Protein AF-A0A257LSK3-F1 (afdb_monomer_lite)

Structure (mmCIF, N/CA/C/O backbone):
data_AF-A0A257LSK3-F1
#
_entry.id   AF-A0A257LSK3-F1
#
loop_
_atom_site.group_PDB
_atom_site.id
_atom_site.type_symbol
_atom_site.label_atom_id
_atom_site.label_alt_id
_atom_site.label_comp_id
_atom_site.label_asym_id
_atom_site.label_entity_id
_atom_site.label_seq_id
_atom_site.pdbx_PDB_ins_code
_atom_site.Cartn_x
_atom_site.Cartn_y
_atom_site.Cartn_z
_atom_site.occupancy
_atom_site.B_iso_or_equiv
_atom_site.auth_seq_id
_atom_site.auth_comp_id
_atom_site.auth_asym_id
_atom_site.auth_atom_id
_atom_site.pdbx_PDB_model_num
ATOM 1 N N . PRO A 1 1 ? -76.818 33.448 118.762 1.00 36.31 1 PRO A N 1
ATOM 2 C CA . PRO A 1 1 ? -77.668 33.077 119.915 1.00 36.31 1 PRO A CA 1
ATOM 3 C C . PRO A 1 1 ? -78.627 31.933 119.551 1.00 36.31 1 PRO A C 1
ATOM 5 O O . PRO A 1 1 ? -79.329 32.023 118.555 1.00 36.31 1 PRO A O 1
ATOM 8 N N . PHE A 1 2 ? -78.624 30.906 120.400 1.00 31.41 2 PHE A N 1
ATOM 9 C CA . PHE A 1 2 ? -79.504 29.732 120.449 1.00 31.41 2 PHE A CA 1
ATOM 10 C C . PHE A 1 2 ? -79.279 28.543 119.495 1.00 31.41 2 PHE A C 1
ATOM 12 O O . PHE A 1 2 ? -79.284 28.633 118.275 1.00 31.41 2 PHE A O 1
ATOM 19 N N . SER A 1 3 ? -79.086 27.416 120.181 1.00 34.88 3 SER A N 1
ATOM 20 C CA . SER A 1 3 ? -78.952 26.019 119.777 1.00 34.88 3 SER A CA 1
ATOM 21 C C . SER A 1 3 ? -80.299 25.288 119.958 1.00 34.88 3 SER A C 1
ATOM 23 O O . SER A 1 3 ? -81.202 25.861 120.569 1.00 34.88 3 SER A O 1
ATOM 25 N N . LEU A 1 4 ? -80.335 24.004 119.550 1.00 34.91 4 LEU A N 1
ATOM 26 C CA . LEU A 1 4 ? -81.329 22.918 119.760 1.00 34.91 4 LEU A CA 1
ATOM 27 C C . LEU A 1 4 ? -82.284 22.709 118.564 1.00 34.91 4 LEU A C 1
ATOM 29 O O . LEU A 1 4 ? -82.818 23.674 118.044 1.00 34.91 4 LEU A O 1
ATOM 33 N N . LYS A 1 5 ? -82.600 21.499 118.069 1.00 35.88 5 LYS A N 1
ATOM 34 C CA . LYS A 1 5 ? -82.455 20.095 118.525 1.00 35.88 5 LYS A CA 1
ATOM 35 C C . LYS A 1 5 ? -82.663 19.179 117.291 1.00 35.88 5 LYS A C 1
ATOM 37 O O . LYS A 1 5 ? -83.544 19.450 116.489 1.00 35.88 5 LYS A O 1
ATOM 42 N N . ALA A 1 6 ? -81.780 18.214 117.034 1.00 35.06 6 ALA A N 1
ATOM 43 C CA . ALA A 1 6 ? -81.996 16.763 117.190 1.00 35.06 6 ALA A CA 1
ATOM 44 C C . ALA A 1 6 ? -83.182 16.128 116.419 1.00 35.06 6 ALA A C 1
ATOM 46 O O . ALA A 1 6 ? -84.329 16.241 116.836 1.00 35.06 6 ALA A O 1
ATOM 47 N N . ALA A 1 7 ? -82.863 15.324 115.397 1.00 31.09 7 ALA A N 1
ATOM 48 C CA . ALA A 1 7 ? -83.644 14.154 114.986 1.00 31.09 7 ALA A CA 1
ATOM 49 C C . ALA A 1 7 ? -82.666 13.073 114.498 1.00 31.09 7 ALA A C 1
ATOM 51 O O . ALA A 1 7 ? -81.874 13.303 113.586 1.00 31.09 7 ALA A O 1
ATOM 52 N N . GLY A 1 8 ? -82.653 11.942 115.203 1.00 30.48 8 GLY A N 1
ATOM 53 C CA . GLY A 1 8 ? -81.737 10.833 114.979 1.00 30.48 8 GLY A CA 1
ATOM 54 C C . GLY A 1 8 ? -82.183 9.871 113.874 1.00 30.48 8 GLY A C 1
ATOM 55 O O . GLY A 1 8 ? -83.367 9.679 113.636 1.00 30.48 8 GLY A O 1
ATOM 56 N N . ILE A 1 9 ? -81.165 9.270 113.255 1.00 38.09 9 ILE A N 1
ATOM 57 C CA . ILE A 1 9 ? -80.997 7.840 112.944 1.00 38.09 9 ILE A CA 1
ATOM 58 C C . ILE A 1 9 ? -82.214 7.099 112.349 1.00 38.09 9 ILE A C 1
ATOM 60 O O . ILE A 1 9 ? -83.092 6.620 113.059 1.00 38.09 9 ILE A O 1
ATOM 64 N N . GLY A 1 10 ? -82.135 6.857 111.040 1.00 29.56 10 GLY A N 1
ATOM 65 C CA . GLY A 1 10 ? -82.782 5.759 110.311 1.00 29.56 10 GLY A CA 1
ATOM 66 C C . GLY A 1 10 ? -82.034 5.593 108.984 1.00 29.56 10 GLY A C 1
ATOM 67 O O . GLY A 1 10 ? -82.162 6.426 108.102 1.00 29.56 10 GLY A O 1
ATOM 68 N N . SER A 1 11 ? -80.965 4.799 108.952 1.00 33.44 11 SER A N 1
ATOM 69 C CA . SER A 1 11 ? -80.971 3.383 108.570 1.00 33.44 11 SER A CA 1
ATOM 70 C C . SER A 1 11 ? -81.334 3.128 107.099 1.00 33.44 11 SER A C 1
ATOM 72 O O . SER A 1 11 ? -82.480 3.264 106.693 1.00 33.44 11 SER A O 1
ATOM 74 N N . LEU A 1 12 ? -80.308 2.631 106.402 1.00 33.66 12 LEU A N 1
ATOM 75 C CA . LEU A 1 12 ? -80.320 1.630 105.334 1.00 33.66 12 LEU A CA 1
ATOM 76 C C . LEU A 1 12 ? -80.709 1.999 103.890 1.00 33.66 12 LEU A C 1
ATOM 78 O O . LEU A 1 12 ? -81.807 2.441 103.582 1.00 33.66 12 LEU A O 1
ATOM 82 N N . CYS A 1 13 ? -79.799 1.556 103.011 1.00 35.31 13 CYS A N 1
ATOM 83 C CA . CYS A 1 13 ? -80.051 0.984 101.687 1.00 35.31 13 CYS A CA 1
ATOM 84 C C . CYS A 1 13 ? -80.568 1.914 100.592 1.00 35.31 13 CYS A C 1
ATOM 86 O O . CYS A 1 13 ? -81.752 1.890 100.291 1.00 35.31 13 CYS A O 1
ATOM 88 N N . LEU A 1 14 ? -79.661 2.600 99.881 1.00 34.47 14 LEU A N 1
ATOM 89 C CA . LEU A 1 14 ? -79.917 3.006 98.488 1.00 34.47 14 LEU A CA 1
ATOM 90 C C . LEU A 1 14 ? -78.652 3.440 97.721 1.00 34.47 14 LEU A C 1
ATOM 92 O O . LEU A 1 14 ? -78.656 4.456 97.044 1.00 34.47 14 LEU A O 1
ATOM 96 N N . THR A 1 15 ? -77.549 2.686 97.790 1.00 40.34 15 THR A N 1
ATOM 97 C CA . THR A 1 15 ? -76.356 2.977 96.956 1.00 40.34 15 THR A CA 1
ATOM 98 C C . THR A 1 15 ? -75.556 1.736 96.533 1.00 40.34 15 THR A C 1
ATOM 100 O O . THR A 1 15 ? -74.337 1.798 96.424 1.00 40.34 15 THR A O 1
ATOM 103 N N . SER A 1 16 ? -76.207 0.602 96.242 1.00 38.91 16 SER A N 1
ATOM 104 C CA . SER A 1 16 ? -75.531 -0.526 95.563 1.00 38.91 16 SER A CA 1
ATOM 105 C C . SER A 1 16 ? -75.965 -0.738 94.107 1.00 38.91 16 SER A C 1
ATOM 107 O O . SER A 1 16 ? -75.225 -1.353 93.354 1.00 38.91 16 SER A O 1
ATOM 109 N N . ALA A 1 17 ? -77.093 -0.170 93.662 1.00 40.03 17 ALA A N 1
ATOM 110 C CA . ALA A 1 17 ? -77.645 -0.456 92.329 1.00 40.03 17 ALA A CA 1
ATOM 111 C C . ALA A 1 17 ? -77.167 0.478 91.187 1.00 40.03 17 ALA A C 1
ATOM 113 O O . ALA A 1 17 ? -77.366 0.154 90.022 1.00 40.03 17 ALA A O 1
ATOM 114 N N . LEU A 1 18 ? -76.523 1.622 91.479 1.00 44.50 18 LEU A N 1
ATOM 115 C CA . LEU A 1 18 ? -75.948 2.521 90.449 1.00 44.50 18 LEU A CA 1
ATOM 116 C C . LEU A 1 18 ? -74.445 2.289 90.179 1.00 44.50 18 LEU A C 1
ATOM 118 O O . LEU A 1 18 ? -73.907 2.788 89.190 1.00 44.50 18 LEU A O 1
ATOM 122 N N . ALA A 1 19 ? -73.763 1.519 91.030 1.00 48.56 19 ALA A N 1
ATOM 123 C CA . ALA A 1 19 ? -72.344 1.199 90.867 1.00 48.56 19 ALA A CA 1
ATOM 124 C C . ALA A 1 19 ? -72.112 0.017 89.904 1.00 48.56 19 ALA A C 1
ATOM 126 O O . ALA A 1 19 ? -71.111 -0.011 89.199 1.00 48.56 19 ALA A O 1
ATOM 127 N N . GLU A 1 20 ? -73.046 -0.932 89.806 1.00 46.88 20 GLU A N 1
ATOM 128 C CA . GLU A 1 20 ? -72.881 -2.106 88.935 1.00 46.88 20 GLU A CA 1
ATOM 129 C C . GLU A 1 20 ? -72.982 -1.745 87.441 1.00 46.88 20 GLU A C 1
ATOM 131 O O . GLU A 1 20 ? -72.135 -2.156 86.651 1.00 46.88 20 GLU A O 1
ATOM 136 N N . GLY A 1 21 ? -73.910 -0.858 87.054 1.00 54.84 21 GLY A N 1
ATOM 137 C CA . GLY A 1 21 ? -74.053 -0.416 85.657 1.00 54.84 21 GLY A CA 1
ATOM 138 C C . GLY A 1 21 ? -72.901 0.455 85.130 1.00 54.84 21 GLY A C 1
ATOM 139 O O . GLY A 1 21 ? -72.617 0.447 83.934 1.00 54.84 21 GLY A O 1
ATOM 140 N N . THR A 1 22 ? -72.203 1.187 86.006 1.00 59.16 22 THR A N 1
ATOM 141 C CA . THR A 1 22 ? -71.060 2.047 85.637 1.00 59.16 22 THR A CA 1
ATOM 142 C C . THR A 1 22 ? -69.752 1.263 85.541 1.00 59.16 22 THR A C 1
ATOM 144 O O . THR A 1 22 ? -68.933 1.527 84.659 1.00 59.16 22 THR A O 1
ATOM 147 N N . VAL A 1 23 ? -69.577 0.245 86.386 1.00 66.19 23 VAL A N 1
ATOM 148 C CA . VAL A 1 23 ? -68.425 -0.667 86.342 1.00 66.19 23 VAL A CA 1
ATOM 149 C C . VAL A 1 23 ? -68.499 -1.600 85.128 1.00 66.19 23 VAL A C 1
ATOM 151 O O . VAL A 1 23 ? -67.472 -1.859 84.497 1.00 66.19 23 VAL A O 1
ATOM 154 N N . ASP A 1 24 ? -69.693 -2.051 84.736 1.00 71.50 24 ASP A N 1
ATOM 155 C CA . ASP A 1 24 ? -69.871 -2.878 83.536 1.00 71.50 24 ASP A CA 1
ATOM 156 C C . ASP A 1 24 ? -69.759 -2.081 82.226 1.00 71.50 24 ASP A C 1
ATOM 158 O O . ASP A 1 24 ? -69.188 -2.583 81.254 1.00 71.50 24 ASP A O 1
ATOM 162 N N . ALA A 1 25 ? -70.201 -0.818 82.200 1.00 74.31 25 ALA A N 1
ATOM 163 C CA . ALA A 1 25 ? -69.960 0.088 81.074 1.00 74.31 25 ALA A CA 1
ATOM 164 C C . ALA A 1 25 ? -68.458 0.372 80.880 1.00 74.31 25 ALA A C 1
ATOM 166 O O . ALA A 1 25 ? -67.938 0.190 79.781 1.00 74.31 25 ALA A O 1
ATOM 167 N N . ALA A 1 26 ? -67.730 0.691 81.958 1.00 74.25 26 ALA A N 1
ATOM 168 C CA . ALA A 1 26 ? -66.281 0.898 81.913 1.00 74.25 26 ALA A CA 1
ATOM 169 C C . ALA A 1 26 ? -65.509 -0.370 81.497 1.00 74.25 26 ALA A C 1
ATOM 171 O O . ALA A 1 26 ? -64.521 -0.290 80.766 1.00 74.25 26 ALA A O 1
ATOM 172 N N . ARG A 1 27 ? -65.967 -1.562 81.907 1.00 75.88 27 ARG A N 1
ATOM 173 C CA . ARG A 1 27 ? -65.417 -2.847 81.436 1.00 75.88 27 ARG A CA 1
ATOM 174 C C . ARG A 1 27 ? -65.681 -3.094 79.953 1.00 75.88 27 ARG A C 1
ATOM 176 O O . ARG A 1 27 ? -64.817 -3.656 79.279 1.00 75.88 27 ARG A O 1
ATOM 183 N N . ASN A 1 28 ? -66.847 -2.705 79.445 1.00 82.69 28 ASN A N 1
ATOM 184 C CA . ASN A 1 28 ? -67.171 -2.819 78.025 1.00 82.69 28 ASN A CA 1
ATOM 185 C C . ASN A 1 28 ? -66.371 -1.835 77.167 1.00 82.69 28 ASN A C 1
ATOM 187 O O . ASN A 1 28 ? -65.887 -2.234 76.111 1.00 82.69 28 ASN A O 1
ATOM 191 N N . ASP A 1 29 ? -66.163 -0.603 77.626 1.00 81.12 29 ASP A N 1
ATOM 192 C CA . ASP A 1 29 ? -65.321 0.377 76.930 1.00 81.12 29 ASP A CA 1
ATOM 193 C C . ASP A 1 29 ? -63.845 -0.030 76.956 1.00 81.12 29 ASP A C 1
ATOM 195 O O . ASP A 1 29 ? -63.170 0.041 75.931 1.00 81.12 29 ASP A O 1
ATOM 199 N N . LEU A 1 30 ? -63.361 -0.579 78.077 1.00 82.19 30 LEU A N 1
ATOM 200 C CA . LEU A 1 30 ? -62.033 -1.191 78.151 1.00 82.19 30 LEU A CA 1
ATOM 201 C C . LEU A 1 30 ? -61.906 -2.357 77.158 1.00 82.19 30 LEU A C 1
ATOM 203 O O . LEU A 1 30 ? -60.917 -2.441 76.436 1.00 82.19 30 LEU A O 1
ATOM 207 N N . LYS A 1 31 ? -62.909 -3.243 77.077 1.00 84.62 31 LYS A N 1
ATOM 208 C CA . LYS A 1 31 ? -62.930 -4.339 76.094 1.00 84.62 31 LYS A CA 1
ATOM 209 C C . LYS A 1 31 ? -62.923 -3.829 74.654 1.00 84.62 31 LYS A C 1
ATOM 211 O O . LYS A 1 31 ? -62.202 -4.394 73.836 1.00 84.62 31 LYS A O 1
ATOM 216 N N . LYS A 1 32 ? -63.691 -2.781 74.343 1.00 86.38 32 LYS A N 1
ATOM 217 C CA . LYS A 1 32 ? -63.707 -2.155 73.013 1.00 86.38 32 LYS A CA 1
ATOM 218 C C . LYS A 1 32 ? -62.354 -1.542 72.672 1.00 86.38 32 LYS A C 1
ATOM 220 O O . LYS A 1 32 ? -61.796 -1.903 71.643 1.00 86.38 32 LYS A O 1
ATOM 225 N N . ALA A 1 33 ? -61.776 -0.740 73.564 1.00 85.81 33 ALA A N 1
ATOM 226 C CA . ALA A 1 33 ? -60.460 -0.134 73.370 1.00 85.81 33 ALA A CA 1
ATOM 227 C C . ALA A 1 33 ? -59.347 -1.185 73.213 1.00 85.81 33 ALA A C 1
ATOM 229 O O . ALA A 1 33 ? -58.462 -1.030 72.376 1.00 85.81 33 ALA A O 1
ATOM 230 N N . VAL A 1 34 ? -59.405 -2.290 73.969 1.00 85.19 34 VAL A N 1
ATOM 231 C CA . VAL A 1 34 ? -58.487 -3.428 73.793 1.00 85.19 34 VAL A CA 1
ATOM 232 C C . VAL A 1 34 ? -58.693 -4.088 72.426 1.00 85.19 34 VAL A C 1
ATOM 234 O O . VAL A 1 34 ? -57.716 -4.375 71.741 1.00 85.19 34 VAL A O 1
ATOM 237 N N . SER A 1 35 ? -59.942 -4.273 71.987 1.00 88.19 35 SER A N 1
ATOM 238 C CA . SER A 1 35 ? -60.233 -4.857 70.672 1.00 88.19 35 SER A CA 1
ATOM 239 C C . SER A 1 35 ? -59.799 -3.967 69.500 1.00 88.19 35 SER A C 1
ATOM 241 O O . SER A 1 35 ? -59.260 -4.481 68.523 1.00 88.19 35 SER A O 1
ATOM 243 N N . GLU A 1 36 ? -59.965 -2.647 69.617 1.00 86.69 36 GLU A N 1
ATOM 244 C CA . GLU A 1 36 ? -59.530 -1.647 68.633 1.00 86.69 36 GLU A CA 1
ATOM 245 C C . GLU A 1 36 ? -57.998 -1.524 68.598 1.00 86.69 36 GLU A C 1
ATOM 247 O O . GLU A 1 36 ? -57.388 -1.404 67.533 1.00 86.69 36 GLU A O 1
ATOM 252 N N . LEU A 1 37 ? -57.337 -1.616 69.755 1.00 89.44 37 LEU A N 1
ATOM 253 C CA . LEU A 1 37 ? -55.878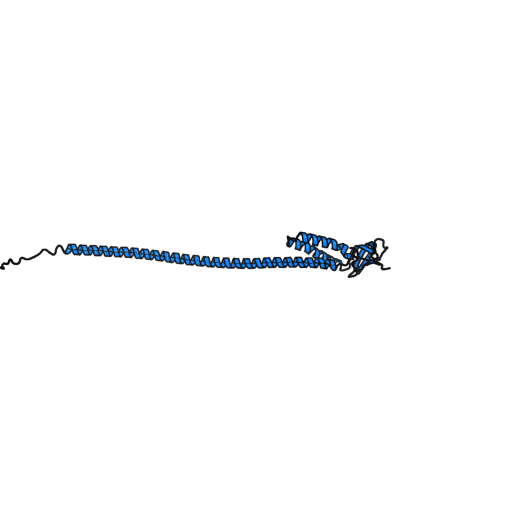 -1.675 69.834 1.00 89.44 37 LEU A CA 1
ATOM 254 C C . LEU A 1 37 ? -55.334 -2.952 69.174 1.00 89.44 37 LEU A C 1
ATOM 256 O O . LEU A 1 37 ? -54.306 -2.917 68.499 1.00 89.44 37 LEU A O 1
ATOM 260 N N . ASP A 1 38 ? -56.006 -4.086 69.356 1.00 87.44 38 ASP A N 1
ATOM 261 C CA . ASP A 1 38 ? -55.590 -5.348 68.746 1.00 87.44 38 ASP A CA 1
ATOM 262 C C . ASP A 1 38 ? -55.869 -5.393 67.236 1.00 87.44 38 ASP A C 1
ATOM 264 O O . ASP A 1 38 ? -55.072 -5.978 66.497 1.00 87.44 38 ASP A O 1
ATOM 268 N N . SER A 1 39 ? -56.943 -4.761 66.745 1.00 91.25 39 SER A N 1
ATOM 269 C CA . SER A 1 39 ? -57.200 -4.636 65.303 1.00 91.25 39 SER A CA 1
ATOM 270 C C . SER A 1 39 ? -56.184 -3.718 64.627 1.00 91.25 39 SER A C 1
ATOM 272 O O . SER A 1 39 ? -55.562 -4.120 63.647 1.00 91.25 39 SER A O 1
ATOM 274 N N . THR A 1 40 ? -55.923 -2.541 65.197 1.00 90.06 40 THR A N 1
ATOM 275 C CA . THR A 1 40 ? -54.920 -1.602 64.670 1.00 90.06 40 THR A CA 1
ATOM 276 C C . THR A 1 40 ? -53.517 -2.202 64.697 1.00 90.06 40 THR A C 1
ATOM 278 O O . THR A 1 40 ? -52.784 -2.093 63.717 1.00 90.06 40 THR A O 1
ATOM 281 N N . LYS A 1 41 ? -53.137 -2.924 65.761 1.00 89.44 41 LYS A N 1
ATOM 282 C CA . LYS A 1 41 ? -51.870 -3.677 65.786 1.00 89.44 41 LYS A CA 1
ATOM 283 C C . LYS A 1 41 ? -51.772 -4.681 64.640 1.00 89.44 41 LYS A C 1
ATOM 285 O O . LYS A 1 41 ? -50.706 -4.783 64.039 1.00 89.44 41 LYS A O 1
ATOM 290 N N . LYS A 1 42 ? -52.844 -5.419 64.335 1.00 91.94 42 LYS A N 1
ATOM 291 C CA . LYS A 1 42 ? -52.861 -6.367 63.208 1.00 91.94 42 LYS A CA 1
ATOM 292 C C . LYS A 1 42 ? -52.686 -5.648 61.873 1.00 91.94 42 LYS A C 1
ATOM 294 O O . LYS A 1 42 ? -51.805 -6.032 61.113 1.00 91.94 42 LYS A O 1
ATOM 299 N N . GLU A 1 43 ? -53.427 -4.568 61.642 1.00 92.56 43 GLU A N 1
ATOM 300 C CA . GLU A 1 43 ? -53.300 -3.749 60.430 1.00 92.56 43 GLU A CA 1
ATOM 301 C C . GLU A 1 43 ? -51.876 -3.206 60.256 1.00 92.56 43 GLU A C 1
ATOM 303 O O . GLU A 1 43 ? -51.291 -3.343 59.184 1.00 92.56 43 GLU A O 1
ATOM 308 N N . TYR A 1 44 ? -51.262 -2.674 61.319 1.00 92.00 44 TYR A N 1
ATOM 309 C CA . TYR A 1 44 ? -49.871 -2.212 61.292 1.00 92.00 44 TYR A CA 1
ATOM 310 C C . TYR A 1 44 ? -48.876 -3.335 60.989 1.00 92.00 44 TYR A C 1
ATOM 312 O O . TYR A 1 44 ? -47.906 -3.116 60.260 1.00 92.00 44 TYR A O 1
ATOM 320 N N . LEU A 1 45 ? -49.082 -4.528 61.552 1.00 92.12 45 LEU A N 1
ATOM 321 C CA . LEU A 1 45 ? -48.227 -5.685 61.289 1.00 92.12 45 LEU A CA 1
ATOM 322 C C . LEU A 1 45 ? -48.340 -6.144 59.830 1.00 92.12 45 LEU A C 1
ATOM 324 O O . LEU A 1 45 ? -47.314 -6.438 59.212 1.00 92.12 45 LEU A O 1
ATOM 328 N N . ASP A 1 46 ? -49.547 -6.143 59.266 1.00 93.62 46 ASP A N 1
ATOM 329 C CA . ASP A 1 46 ? -49.788 -6.477 57.862 1.00 93.62 46 ASP A CA 1
ATOM 330 C C . ASP A 1 46 ? -49.184 -5.426 56.919 1.00 93.62 46 ASP A C 1
ATOM 332 O O . ASP A 1 46 ? -48.479 -5.783 55.970 1.00 93.62 46 ASP A O 1
ATOM 336 N N . LEU A 1 47 ? -49.353 -4.134 57.223 1.00 93.44 47 LEU A N 1
ATOM 337 C CA . LEU A 1 47 ? -48.757 -3.034 56.457 1.00 93.44 47 LEU A CA 1
ATOM 338 C C . LEU A 1 47 ? -47.228 -3.092 56.497 1.00 93.44 47 LEU A C 1
ATOM 340 O O . LEU A 1 47 ? -46.568 -2.987 55.466 1.00 93.44 47 LEU A O 1
ATOM 344 N N . ARG A 1 48 ? -46.652 -3.330 57.680 1.00 93.50 48 ARG A N 1
ATOM 345 C CA . ARG A 1 48 ? -45.205 -3.493 57.862 1.00 93.50 48 ARG A CA 1
ATOM 346 C C . ARG A 1 48 ? -44.681 -4.682 57.062 1.00 93.50 48 ARG A C 1
ATOM 348 O O . ARG A 1 48 ? -43.632 -4.580 56.432 1.00 93.50 48 ARG A O 1
ATOM 355 N N . LYS A 1 49 ? -45.410 -5.801 57.054 1.00 94.75 49 LYS A N 1
ATOM 356 C CA . LYS A 1 49 ? -45.059 -6.980 56.256 1.00 94.75 49 LYS A CA 1
ATOM 357 C C . LYS A 1 49 ? -45.121 -6.689 54.756 1.00 94.75 49 LYS A C 1
ATOM 359 O O . LYS A 1 49 ? -44.245 -7.158 54.034 1.00 94.75 49 LYS A O 1
ATOM 364 N N . SER A 1 50 ? -46.115 -5.929 54.294 1.00 95.44 50 SER A N 1
ATOM 365 C CA . SER A 1 50 ? -46.198 -5.480 52.898 1.00 95.44 50 SER A CA 1
ATOM 366 C C . SER A 1 50 ? -45.023 -4.578 52.532 1.00 95.44 50 SER A C 1
ATOM 368 O O . SER A 1 50 ? -44.327 -4.859 51.564 1.00 95.44 50 SER A O 1
ATOM 370 N N . LEU A 1 51 ? -44.731 -3.569 53.355 1.00 94.94 51 LEU A N 1
ATOM 371 C CA . LEU A 1 51 ? -43.623 -2.640 53.128 1.00 94.94 51 LEU A CA 1
ATOM 372 C C . LEU A 1 51 ? -42.272 -3.357 53.041 1.00 94.94 51 LEU A C 1
ATOM 374 O O . LEU A 1 51 ? -41.489 -3.052 52.152 1.00 94.94 51 LEU A O 1
ATOM 378 N N . TYR A 1 52 ? -42.000 -4.347 53.898 1.00 95.12 52 TYR A N 1
ATOM 379 C CA . TYR A 1 52 ? -40.766 -5.133 53.778 1.00 95.12 52 TYR A CA 1
ATOM 380 C C . TYR A 1 52 ? -40.686 -5.931 52.473 1.00 95.12 52 TYR A C 1
ATOM 382 O O . TYR A 1 52 ? -39.600 -6.072 51.920 1.00 95.12 52 TYR A O 1
ATOM 390 N N . LYS A 1 53 ? -41.811 -6.447 51.962 1.00 95.38 53 LYS A N 1
ATOM 391 C CA . LYS A 1 53 ? -41.826 -7.111 50.650 1.00 95.38 53 LYS A CA 1
ATOM 392 C C . LYS A 1 53 ? -41.520 -6.126 49.526 1.00 95.38 53 LYS A C 1
ATOM 394 O O . LYS A 1 53 ? -40.762 -6.474 48.628 1.00 95.38 53 LYS A O 1
ATOM 399 N N . ASP A 1 54 ? -42.090 -4.925 49.586 1.00 95.62 54 ASP A N 1
ATOM 400 C CA . ASP A 1 54 ? -41.836 -3.880 48.594 1.00 95.62 54 ASP A CA 1
ATOM 401 C C . ASP A 1 54 ? -40.388 -3.390 48.634 1.00 95.62 54 ASP A C 1
ATOM 403 O O . ASP A 1 54 ? -39.773 -3.273 47.580 1.00 95.62 54 ASP A O 1
ATOM 407 N N . ILE A 1 55 ? -39.824 -3.184 49.829 1.00 95.56 55 ILE A N 1
ATOM 408 C CA . ILE A 1 55 ? -38.409 -2.826 50.007 1.00 95.56 55 ILE A CA 1
ATOM 409 C C . ILE A 1 55 ? -37.514 -3.906 49.400 1.00 95.56 55 ILE A C 1
ATOM 411 O O . ILE A 1 55 ? -36.691 -3.589 48.553 1.00 95.56 55 ILE A O 1
ATOM 415 N N . ASN A 1 56 ? -37.726 -5.178 49.751 1.00 94.94 56 ASN A N 1
ATOM 416 C CA . ASN A 1 56 ? -36.907 -6.268 49.217 1.00 94.94 56 ASN A CA 1
ATOM 417 C C . ASN A 1 56 ? -37.007 -6.366 47.687 1.00 94.94 56 ASN A C 1
ATOM 419 O O . ASN A 1 56 ? -36.002 -6.579 47.021 1.00 94.94 56 ASN A O 1
ATOM 423 N N . ARG A 1 57 ? -38.206 -6.173 47.121 1.00 96.88 57 ARG A N 1
ATOM 424 C CA . ARG A 1 57 ? -38.400 -6.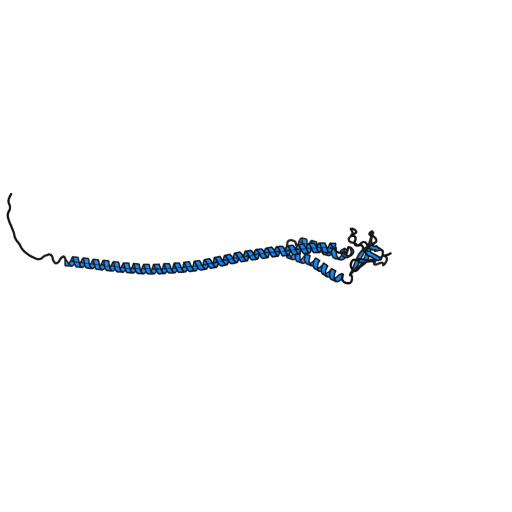156 45.666 1.00 96.88 57 ARG A CA 1
ATOM 425 C C . ARG A 1 57 ? -37.630 -5.013 45.005 1.00 96.88 57 ARG A C 1
ATOM 427 O O . ARG A 1 57 ? -36.982 -5.237 43.990 1.00 96.88 57 ARG A O 1
ATOM 434 N N . LEU A 1 58 ? -37.716 -3.805 45.562 1.00 96.56 58 LEU A N 1
ATOM 435 C CA . LEU A 1 58 ? -37.001 -2.639 45.041 1.00 96.56 58 LEU A CA 1
ATOM 436 C C . LEU A 1 58 ? -35.484 -2.799 45.180 1.00 96.56 58 LEU A C 1
ATOM 438 O O . LEU A 1 58 ? -34.755 -2.415 44.270 1.00 96.56 58 LEU A O 1
ATOM 442 N N . ASP A 1 59 ? -35.010 -3.395 46.274 1.00 96.06 59 ASP A N 1
ATOM 443 C CA . ASP A 1 59 ? -33.594 -3.713 46.467 1.00 96.06 59 ASP A CA 1
ATOM 444 C C . ASP A 1 59 ? -33.113 -4.735 45.425 1.00 96.06 59 ASP A C 1
ATOM 446 O O . ASP A 1 59 ? -32.057 -4.547 44.817 1.00 96.06 59 ASP A O 1
ATOM 450 N N . ASP A 1 60 ? -33.902 -5.778 45.150 1.00 96.94 60 ASP A N 1
ATOM 451 C CA . ASP A 1 60 ? -33.599 -6.769 44.114 1.00 96.94 60 ASP A CA 1
ATOM 452 C C . ASP A 1 60 ? -33.571 -6.142 42.706 1.00 96.94 60 ASP A C 1
ATOM 454 O O . ASP A 1 60 ? -32.647 -6.413 41.931 1.00 96.94 60 ASP A O 1
ATOM 458 N N . GLU A 1 61 ? -34.526 -5.261 42.384 1.00 97.19 61 GLU A N 1
ATOM 459 C CA . GLU A 1 61 ? -34.558 -4.501 41.123 1.00 97.19 61 GLU A CA 1
ATOM 460 C C . GLU A 1 61 ? -33.368 -3.536 41.002 1.00 97.19 61 GLU A C 1
ATOM 462 O O . GLU A 1 61 ? -32.727 -3.448 39.952 1.00 97.19 61 GLU A O 1
ATOM 467 N N . ALA A 1 62 ? -33.010 -2.832 42.077 1.00 96.88 62 ALA A N 1
ATOM 468 C CA . ALA A 1 62 ? -31.845 -1.954 42.091 1.00 96.88 62 ALA A CA 1
ATOM 469 C C . ALA A 1 62 ? -30.550 -2.751 41.871 1.00 96.88 62 ALA A C 1
ATOM 471 O O . ALA A 1 62 ? -29.663 -2.323 41.121 1.00 96.88 62 ALA A O 1
ATOM 472 N N . LEU A 1 63 ? -30.443 -3.938 42.474 1.00 97.25 63 LEU A N 1
ATOM 473 C CA . LEU A 1 63 ? -29.316 -4.845 42.274 1.00 97.25 63 LEU A CA 1
ATOM 474 C C . LEU A 1 63 ? -29.253 -5.387 40.842 1.00 97.25 63 LEU A C 1
ATOM 476 O O . LEU A 1 63 ? -28.147 -5.495 40.302 1.00 97.25 63 LEU A O 1
ATOM 480 N N . SER A 1 64 ? -30.384 -5.727 40.213 1.00 96.81 64 SER A N 1
ATOM 481 C CA . SER A 1 64 ? -30.402 -6.189 38.819 1.00 96.81 64 SER A CA 1
ATOM 482 C C . SER A 1 64 ? -30.019 -5.068 37.856 1.00 96.81 64 SER A C 1
ATOM 484 O O . SER A 1 64 ? -29.086 -5.246 37.072 1.00 96.81 64 SER A O 1
ATOM 486 N N . LEU A 1 65 ? -30.628 -3.887 37.992 1.00 97.12 65 LEU A N 1
ATOM 487 C CA . LEU A 1 65 ? -30.323 -2.711 37.170 1.00 97.12 65 LEU A CA 1
ATOM 488 C C . LEU A 1 65 ? -28.854 -2.295 37.297 1.00 97.12 65 LEU A C 1
ATOM 490 O O . LEU A 1 65 ? -28.204 -1.990 36.301 1.00 97.12 65 LEU A O 1
ATOM 494 N N . THR A 1 66 ? -28.283 -2.352 38.503 1.00 96.88 66 THR A N 1
ATOM 495 C CA . THR A 1 66 ? -26.858 -2.044 38.711 1.00 96.88 66 THR A CA 1
ATOM 496 C C . THR A 1 66 ? -25.945 -3.051 38.003 1.00 96.88 66 THR A C 1
ATOM 498 O O . THR A 1 66 ? -24.894 -2.677 37.479 1.00 96.88 66 THR A O 1
ATOM 501 N N . LYS A 1 67 ? -26.311 -4.339 37.977 1.00 97.94 67 LYS A N 1
ATOM 502 C CA . LYS A 1 67 ? -25.547 -5.368 37.250 1.00 97.94 67 LYS A CA 1
ATOM 503 C C . LYS A 1 67 ? -25.630 -5.161 35.741 1.00 97.94 67 LYS A C 1
ATOM 505 O O . LYS A 1 67 ? -24.603 -5.264 35.075 1.00 97.94 67 LYS A O 1
ATOM 510 N N . GLU A 1 68 ? -26.816 -4.855 35.226 1.00 96.94 68 GLU A N 1
ATOM 511 C CA . GLU A 1 68 ? -27.033 -4.560 33.807 1.00 96.94 68 GLU A CA 1
ATOM 512 C C . GLU A 1 68 ? -26.257 -3.319 33.370 1.00 96.94 68 GLU A C 1
ATOM 514 O O . GLU A 1 68 ? -25.525 -3.375 32.384 1.00 96.94 68 GLU A O 1
ATOM 519 N N . LEU A 1 69 ? -26.315 -2.239 34.153 1.00 97.56 69 LEU A N 1
ATOM 520 C CA . LEU A 1 69 ? -25.559 -1.016 33.895 1.00 97.56 69 LEU A CA 1
ATOM 521 C C . LEU A 1 69 ? -24.054 -1.297 33.826 1.00 97.56 69 LEU A C 1
ATOM 523 O O . LEU A 1 69 ? -23.407 -0.917 32.857 1.00 97.56 69 LEU A O 1
ATOM 527 N N . ARG A 1 70 ? -23.498 -2.046 34.787 1.00 97.06 70 ARG A N 1
ATOM 528 C CA . ARG A 1 70 ? -22.072 -2.424 34.764 1.00 97.06 70 ARG A CA 1
ATOM 529 C C . ARG A 1 70 ? -21.703 -3.288 33.558 1.00 97.06 70 ARG A C 1
ATOM 531 O O . ARG A 1 70 ? -20.584 -3.194 33.054 1.00 97.06 70 ARG A O 1
ATOM 538 N N . ALA A 1 71 ? -22.606 -4.162 33.116 1.00 97.25 71 ALA A N 1
ATOM 539 C CA . ALA A 1 71 ? -22.388 -4.970 31.921 1.00 97.25 71 ALA A CA 1
ATOM 540 C C . ALA A 1 71 ? -22.359 -4.094 30.659 1.00 97.25 71 ALA A C 1
ATOM 542 O O . ALA A 1 71 ? -21.455 -4.254 29.837 1.00 97.25 71 ALA A O 1
ATOM 543 N N . LEU A 1 72 ? -23.281 -3.134 30.554 1.00 97.19 72 LEU A N 1
ATOM 544 C CA . LEU A 1 72 ? -23.348 -2.169 29.456 1.00 97.19 72 LEU A CA 1
ATOM 545 C C . LEU A 1 72 ? -22.127 -1.245 29.424 1.00 97.19 72 LEU A C 1
ATOM 547 O O . LEU A 1 72 ? -21.514 -1.103 28.372 1.00 97.19 72 LEU A O 1
ATOM 551 N N . GLU A 1 73 ? -21.707 -0.689 30.563 1.00 97.31 73 GLU A N 1
ATOM 552 C CA . GLU A 1 73 ? -20.497 0.144 30.658 1.00 97.31 73 GLU A CA 1
ATOM 553 C C . GLU A 1 73 ? -19.245 -0.621 30.206 1.00 97.31 73 GLU A C 1
ATOM 555 O O . GLU A 1 73 ? -18.386 -0.093 29.493 1.00 97.31 73 GLU A O 1
ATOM 560 N N . LYS A 1 74 ? -19.137 -1.899 30.591 1.00 97.50 74 LYS A N 1
ATOM 561 C CA . LYS A 1 74 ? -18.037 -2.761 30.151 1.00 97.50 74 LYS A CA 1
ATOM 562 C C . LYS A 1 74 ? -18.082 -2.995 28.643 1.00 97.50 74 LYS A C 1
ATOM 564 O O . LYS A 1 74 ? -17.036 -2.963 27.994 1.00 97.50 74 LYS A O 1
ATOM 569 N N . GLU A 1 75 ? -19.263 -3.246 28.088 1.00 97.62 75 GLU A N 1
ATOM 570 C CA . GLU A 1 75 ? -19.437 -3.427 26.650 1.00 97.62 75 GLU A CA 1
ATOM 571 C C . GLU A 1 75 ? -19.096 -2.150 25.874 1.00 97.62 75 GLU A C 1
ATOM 573 O O . GLU A 1 75 ? -18.365 -2.209 24.885 1.00 97.62 75 GLU A O 1
ATOM 578 N N . GLU A 1 76 ? -19.555 -0.991 26.341 1.00 97.31 76 GLU A N 1
ATOM 579 C CA . GLU A 1 76 ? -19.236 0.309 25.756 1.00 97.31 76 GLU A CA 1
ATOM 580 C C . GLU A 1 76 ? -17.725 0.563 25.767 1.00 97.31 76 GLU A C 1
ATOM 582 O O . GLU A 1 76 ? -17.141 0.881 24.730 1.00 97.31 76 GLU A O 1
ATOM 587 N N . SER A 1 77 ? -17.068 0.337 26.907 1.00 96.50 77 SER A N 1
ATOM 588 C CA . SER A 1 77 ? -15.613 0.459 27.040 1.00 96.50 77 SER A CA 1
ATOM 589 C C . SER A 1 77 ? -14.862 -0.473 26.078 1.00 96.50 77 SER A C 1
ATOM 591 O O . SER A 1 77 ? -13.885 -0.068 25.430 1.00 96.50 77 SER A O 1
ATOM 593 N N . GLN A 1 78 ? -15.349 -1.706 25.902 1.00 97.06 78 GLN A N 1
ATOM 594 C CA . GLN A 1 78 ? -14.782 -2.650 24.942 1.00 97.06 78 GLN A CA 1
ATOM 595 C C . GLN A 1 78 ? -14.970 -2.167 23.500 1.00 97.06 78 GLN A C 1
ATOM 597 O O . GLN A 1 78 ? -14.019 -2.194 22.718 1.00 97.06 78 GLN A O 1
ATOM 602 N N . ARG A 1 79 ? -16.166 -1.685 23.141 1.00 96.56 79 ARG A N 1
ATOM 603 C CA . ARG A 1 79 ? -16.450 -1.129 21.810 1.00 96.56 79 ARG A CA 1
ATOM 604 C C . ARG A 1 79 ? -15.568 0.085 21.525 1.00 96.56 79 ARG A C 1
ATOM 606 O O . ARG A 1 79 ? -14.948 0.138 20.468 1.00 96.56 79 ARG A O 1
ATOM 613 N N . ALA A 1 80 ? -15.435 1.007 22.477 1.00 96.94 80 ALA A N 1
ATOM 614 C CA . ALA A 1 80 ? -14.571 2.179 22.354 1.00 96.94 80 ALA A CA 1
ATOM 615 C C . ALA A 1 80 ? -13.096 1.793 22.154 1.00 96.94 80 ALA A C 1
ATOM 617 O O . ALA A 1 80 ? -12.383 2.418 21.369 1.00 96.94 80 ALA A O 1
ATOM 618 N N . THR A 1 81 ? -12.635 0.743 22.836 1.00 97.75 81 THR A N 1
ATOM 619 C CA . THR A 1 81 ? -11.280 0.205 22.657 1.00 97.75 81 THR A CA 1
ATOM 620 C C . THR A 1 81 ? -11.104 -0.422 21.275 1.00 97.75 81 THR A C 1
ATOM 622 O O . THR A 1 81 ? -10.124 -0.123 20.596 1.00 97.75 81 THR A O 1
ATOM 625 N N . ASN A 1 82 ? -12.066 -1.231 20.827 1.00 96.94 82 ASN A N 1
ATOM 626 C CA . ASN A 1 82 ? -12.032 -1.870 19.512 1.00 96.94 82 ASN A CA 1
ATOM 627 C C . ASN A 1 82 ? -12.038 -0.838 18.376 1.00 96.94 82 ASN A C 1
ATOM 629 O O . ASN A 1 82 ? -11.263 -0.980 17.436 1.00 96.94 82 ASN A O 1
ATOM 633 N N . LEU A 1 83 ? -12.847 0.222 18.484 1.00 97.81 83 LEU A N 1
ATOM 634 C CA . LEU A 1 83 ? -12.861 1.318 17.509 1.00 97.81 83 LEU A CA 1
ATOM 635 C C . LEU A 1 83 ? -11.492 1.997 17.411 1.00 97.81 83 LEU A C 1
ATOM 637 O O . LEU A 1 83 ? -10.955 2.128 16.319 1.00 97.81 83 LEU A O 1
ATOM 641 N N . LYS A 1 84 ? -10.864 2.320 18.550 1.00 97.44 84 LYS A N 1
ATOM 642 C CA . LYS A 1 84 ? -9.511 2.903 18.567 1.00 97.44 84 LYS A CA 1
ATOM 643 C C . LYS A 1 84 ? -8.459 1.990 17.938 1.00 97.44 84 LYS A C 1
ATOM 645 O O . LYS A 1 84 ? -7.489 2.485 17.373 1.00 97.44 84 LYS A O 1
ATOM 650 N N . ILE A 1 85 ? -8.591 0.673 18.095 1.00 97.62 85 ILE A N 1
ATOM 651 C CA . ILE A 1 85 ? -7.693 -0.293 17.449 1.00 97.62 85 ILE A CA 1
ATOM 652 C C . ILE A 1 85 ? -7.918 -0.271 15.936 1.00 97.62 85 ILE A C 1
ATOM 654 O O . ILE A 1 85 ? -6.950 -0.129 15.194 1.00 97.62 85 ILE A O 1
ATOM 658 N N . LEU A 1 86 ? -9.175 -0.329 15.495 1.00 97.25 86 LEU A N 1
ATOM 659 C CA . LEU A 1 86 ? -9.529 -0.324 14.078 1.00 97.25 86 LEU A CA 1
ATOM 660 C C . LEU A 1 86 ? -9.084 0.966 13.373 1.00 97.25 86 LEU A C 1
ATOM 662 O O . LEU A 1 86 ? -8.532 0.898 12.278 1.00 97.25 86 LEU A O 1
ATOM 666 N N . ASP A 1 87 ? -9.244 2.123 14.016 1.00 97.12 87 ASP A N 1
ATOM 667 C CA . ASP A 1 87 ? -8.770 3.407 13.485 1.00 97.12 87 ASP A CA 1
ATOM 668 C C . ASP A 1 87 ? -7.249 3.401 13.288 1.00 97.12 87 ASP A C 1
ATOM 670 O O . ASP A 1 87 ? -6.748 3.789 12.234 1.00 97.12 87 ASP A O 1
ATOM 674 N N . ARG A 1 88 ? -6.497 2.875 14.265 1.00 97.50 88 ARG A N 1
ATOM 675 C CA . ARG A 1 88 ? -5.035 2.737 14.155 1.00 97.50 88 ARG A CA 1
ATOM 676 C C . ARG A 1 88 ? -4.626 1.779 13.042 1.00 97.50 88 ARG A C 1
ATOM 678 O O . ARG A 1 88 ? -3.632 2.032 12.364 1.00 97.50 88 ARG A O 1
ATOM 685 N N . GLU A 1 89 ? -5.345 0.674 12.868 1.00 97.12 89 GLU A N 1
ATOM 686 C CA . GLU A 1 89 ? -5.094 -0.277 11.781 1.00 97.12 89 GLU A CA 1
ATOM 687 C C . GLU A 1 89 ? -5.364 0.351 10.414 1.00 97.12 89 GLU A C 1
ATOM 689 O O . GLU A 1 89 ? -4.566 0.185 9.490 1.00 97.12 89 GLU A O 1
ATOM 694 N N . LEU A 1 90 ? -6.445 1.119 10.297 1.00 96.88 90 LEU A N 1
ATOM 695 C CA . LEU A 1 90 ? -6.807 1.837 9.084 1.00 96.88 90 LEU A CA 1
ATOM 696 C C . LEU A 1 90 ? -5.769 2.910 8.738 1.00 96.88 90 LEU A C 1
ATOM 698 O O . LEU A 1 90 ? -5.336 2.990 7.587 1.00 96.88 90 LEU A O 1
ATOM 702 N N . ASP A 1 91 ? -5.323 3.695 9.718 1.00 96.38 91 ASP A N 1
ATOM 703 C CA . ASP A 1 91 ? -4.275 4.699 9.522 1.00 96.38 91 ASP A CA 1
ATOM 704 C C . ASP A 1 91 ? -2.952 4.054 9.113 1.00 96.38 91 ASP A C 1
ATOM 706 O O . ASP A 1 91 ? -2.326 4.485 8.143 1.00 96.38 91 ASP A O 1
ATOM 710 N N . LYS A 1 92 ? -2.561 2.964 9.782 1.00 97.25 92 LYS A N 1
ATOM 711 C CA . LYS A 1 92 ? -1.375 2.192 9.406 1.00 97.25 92 LYS A CA 1
ATOM 712 C C . LYS A 1 92 ? -1.484 1.670 7.974 1.00 97.25 92 LYS A C 1
ATOM 714 O O . LYS A 1 92 ? -0.556 1.844 7.192 1.00 97.25 92 LYS A O 1
ATOM 719 N N . SER A 1 93 ? -2.627 1.091 7.608 1.00 94.12 93 SER A N 1
ATOM 720 C CA . SER A 1 93 ? -2.865 0.582 6.257 1.00 94.12 93 SER A CA 1
ATOM 721 C C . SER A 1 93 ? -2.755 1.689 5.202 1.00 94.12 93 SER A C 1
ATOM 723 O O . SER A 1 93 ? -2.114 1.492 4.171 1.00 94.12 93 SER A O 1
ATOM 725 N N . LYS A 1 94 ? -3.293 2.887 5.472 1.00 93.44 94 LYS A N 1
ATOM 726 C CA . LYS A 1 94 ? -3.129 4.055 4.591 1.00 93.44 94 LYS A CA 1
ATOM 727 C C . LYS A 1 94 ? -1.665 4.462 4.443 1.00 93.44 94 LYS A C 1
ATOM 729 O O . LYS A 1 94 ? -1.223 4.745 3.328 1.00 93.44 94 LYS A O 1
ATOM 734 N N . THR A 1 95 ? -0.912 4.496 5.542 1.00 95.81 95 THR A N 1
ATOM 735 C CA . THR A 1 95 ? 0.522 4.805 5.516 1.00 95.81 95 THR A CA 1
ATOM 736 C C . THR A 1 95 ? 1.300 3.775 4.700 1.00 95.81 95 THR A C 1
ATOM 738 O O . THR A 1 95 ? 2.109 4.168 3.861 1.00 95.81 95 THR A O 1
ATOM 741 N N . ASP A 1 96 ? 1.021 2.485 4.884 1.00 95.38 96 ASP A N 1
ATOM 742 C CA . ASP A 1 96 ? 1.688 1.393 4.169 1.00 95.38 96 ASP A CA 1
ATOM 743 C C . ASP A 1 96 ? 1.415 1.461 2.656 1.00 95.38 96 ASP A C 1
ATOM 745 O O . ASP A 1 96 ? 2.337 1.336 1.846 1.00 95.38 96 ASP A O 1
ATOM 749 N N . VAL A 1 97 ? 0.166 1.731 2.254 1.00 94.75 97 VAL A N 1
ATOM 750 C CA . VAL A 1 97 ? -0.202 1.902 0.837 1.00 94.75 97 VAL A CA 1
ATOM 751 C C . VAL A 1 97 ? 0.510 3.105 0.227 1.00 94.75 97 VAL A C 1
ATOM 753 O O . VAL A 1 97 ? 1.093 2.990 -0.852 1.00 94.75 97 VAL A O 1
ATOM 756 N N . LYS A 1 98 ? 0.522 4.248 0.921 1.00 94.44 98 LYS A N 1
ATOM 757 C CA . LYS A 1 98 ? 1.226 5.446 0.448 1.00 94.44 98 LYS A CA 1
ATOM 758 C C . LYS A 1 98 ? 2.724 5.188 0.283 1.00 94.44 98 LYS A C 1
ATOM 760 O O . LYS A 1 98 ? 3.302 5.549 -0.738 1.00 94.44 98 LYS A O 1
ATOM 765 N N . TYR A 1 99 ? 3.335 4.514 1.253 1.00 96.31 99 TYR A N 1
ATOM 766 C CA . TYR A 1 99 ? 4.737 4.124 1.178 1.00 96.31 99 TYR A CA 1
ATOM 767 C C . TYR A 1 99 ? 5.023 3.231 -0.040 1.00 96.31 99 TYR A C 1
ATOM 769 O O . TYR A 1 99 ? 5.996 3.462 -0.759 1.00 96.31 99 TYR A O 1
ATOM 777 N N . ALA A 1 100 ? 4.160 2.248 -0.320 1.00 96.12 100 ALA A N 1
ATOM 778 C CA . ALA A 1 100 ? 4.297 1.388 -1.494 1.00 96.12 100 ALA A CA 1
ATOM 779 C C . ALA A 1 100 ? 4.190 2.175 -2.814 1.00 96.12 100 ALA A C 1
ATOM 781 O O . ALA A 1 100 ? 4.992 1.958 -3.725 1.00 96.12 100 ALA A O 1
ATOM 782 N N . ILE A 1 101 ? 3.247 3.117 -2.910 1.00 95.62 101 ILE A N 1
ATOM 783 C CA . ILE A 1 101 ? 3.093 4.014 -4.067 1.00 95.62 101 ILE A CA 1
ATOM 784 C C . ILE A 1 101 ? 4.371 4.830 -4.296 1.00 95.62 101 ILE A C 1
ATOM 786 O O . ILE A 1 101 ? 4.897 4.860 -5.414 1.00 95.62 101 ILE A O 1
ATOM 790 N N . ASP A 1 102 ? 4.910 5.440 -3.239 1.00 95.44 102 ASP A N 1
ATOM 791 C CA . ASP A 1 102 ? 6.134 6.240 -3.306 1.00 95.44 102 ASP A CA 1
ATOM 792 C C . ASP A 1 102 ? 7.344 5.395 -3.729 1.00 95.44 102 ASP A C 1
ATOM 794 O O . ASP A 1 102 ? 8.141 5.820 -4.572 1.00 95.44 102 ASP A O 1
ATOM 798 N N . LEU A 1 103 ? 7.462 4.173 -3.204 1.00 97.00 103 LEU A N 1
ATOM 799 C CA . LEU A 1 103 ? 8.523 3.239 -3.572 1.00 97.00 103 LEU A CA 1
ATOM 800 C C . LEU A 1 103 ? 8.445 2.845 -5.053 1.00 97.00 103 LEU A C 1
ATOM 802 O O . LEU A 1 103 ? 9.461 2.858 -5.749 1.00 97.00 103 LEU A O 1
ATOM 806 N N . LEU A 1 104 ? 7.249 2.542 -5.564 1.00 95.81 104 LEU A N 1
ATOM 807 C CA . LEU A 1 104 ? 7.056 2.208 -6.977 1.00 95.81 104 LEU A CA 1
ATOM 808 C C . LEU A 1 104 ? 7.322 3.408 -7.895 1.00 95.81 104 LEU A C 1
ATOM 810 O O . LEU A 1 104 ? 7.883 3.247 -8.977 1.00 95.81 104 LEU A O 1
ATOM 814 N N . ASN A 1 105 ? 6.987 4.622 -7.459 1.00 94.88 105 ASN A N 1
ATOM 815 C CA . ASN A 1 105 ? 7.322 5.849 -8.181 1.00 94.88 105 ASN A CA 1
ATOM 816 C C . ASN A 1 105 ? 8.844 6.049 -8.286 1.00 94.88 105 ASN A C 1
ATOM 818 O O . ASN A 1 105 ? 9.376 6.363 -9.352 1.00 94.88 105 ASN A O 1
ATOM 822 N N . GLN A 1 106 ? 9.568 5.838 -7.184 1.00 95.62 106 GLN A N 1
ATOM 823 C CA . GLN A 1 106 ? 11.031 5.883 -7.184 1.00 95.62 106 GLN A CA 1
ATOM 824 C C . GLN A 1 106 ? 11.624 4.790 -8.073 1.00 95.62 106 GLN A C 1
ATOM 826 O O . GLN A 1 106 ? 12.560 5.059 -8.826 1.00 95.62 106 GLN A O 1
ATOM 831 N N . TYR A 1 107 ? 11.055 3.583 -8.033 1.00 95.94 107 TYR A N 1
ATOM 832 C CA . TYR A 1 107 ? 11.451 2.490 -8.910 1.00 95.94 107 TYR A CA 1
ATOM 833 C C . TYR A 1 107 ? 11.272 2.846 -10.390 1.00 95.94 107 TYR A C 1
ATOM 835 O O . TYR A 1 107 ? 12.208 2.646 -11.156 1.00 95.94 107 TYR A O 1
ATOM 843 N N . SER A 1 108 ? 10.133 3.425 -10.789 1.00 95.06 108 SER A N 1
ATOM 844 C CA . SER A 1 108 ? 9.888 3.859 -12.174 1.00 95.06 108 SER A CA 1
ATOM 845 C C . SER A 1 108 ? 10.985 4.810 -12.671 1.00 95.06 108 SER A C 1
ATOM 847 O O . SER A 1 108 ? 11.623 4.578 -13.701 1.00 95.06 108 SER A O 1
ATOM 849 N N . LYS A 1 109 ? 11.322 5.822 -11.860 1.00 94.12 109 LYS A N 1
ATOM 850 C CA . LYS A 1 109 ? 12.414 6.765 -12.157 1.00 94.12 109 LYS A CA 1
ATOM 851 C C . LYS A 1 109 ? 13.775 6.071 -12.228 1.00 94.12 109 LYS A C 1
ATOM 853 O O . LYS A 1 109 ? 14.575 6.367 -13.114 1.00 94.12 109 LYS A O 1
ATOM 858 N N . ALA A 1 110 ? 14.049 5.155 -11.300 1.00 94.25 110 ALA A N 1
ATOM 859 C CA . ALA A 1 110 ? 15.297 4.399 -11.261 1.00 94.25 110 ALA A CA 1
ATOM 860 C C . ALA A 1 110 ? 15.432 3.419 -12.435 1.00 94.25 110 ALA A C 1
ATOM 862 O O . ALA A 1 110 ? 16.544 3.174 -12.894 1.00 94.25 110 ALA A O 1
ATOM 863 N N . LEU A 1 111 ? 14.324 2.863 -12.931 1.00 92.81 111 LEU A N 1
ATOM 864 C CA . LEU A 1 111 ? 14.315 2.018 -14.116 1.00 92.81 111 LEU A CA 1
ATOM 865 C C . LEU A 1 111 ? 14.790 2.835 -15.316 1.00 92.81 111 LEU A C 1
ATOM 867 O O . LEU A 1 111 ? 15.791 2.469 -15.922 1.00 92.81 111 LEU A O 1
ATOM 871 N N . VAL A 1 112 ? 14.151 3.978 -15.585 1.00 90.75 112 VAL A N 1
ATOM 872 C CA . VAL A 1 112 ? 14.475 4.856 -16.724 1.00 90.75 112 VAL A CA 1
ATOM 873 C C . VAL A 1 112 ? 15.935 5.318 -16.706 1.00 90.75 112 VAL A C 1
ATOM 875 O O . VAL A 1 112 ? 16.585 5.316 -17.747 1.00 90.75 112 VAL A O 1
ATOM 878 N N . THR A 1 113 ? 16.488 5.671 -15.541 1.00 90.19 113 THR A N 1
ATOM 879 C CA . THR A 1 113 ? 17.887 6.136 -15.438 1.00 90.19 113 THR A CA 1
ATOM 880 C C . THR A 1 113 ? 18.929 5.028 -15.588 1.00 90.19 113 THR A C 1
ATOM 882 O O . THR A 1 113 ? 20.092 5.320 -15.864 1.00 90.19 113 THR A O 1
ATOM 885 N N . ARG A 1 114 ? 18.535 3.763 -15.410 1.00 88.50 114 ARG A N 1
ATOM 886 C CA . ARG A 1 114 ? 19.410 2.588 -15.555 1.00 88.50 114 ARG A CA 1
ATOM 887 C C . ARG A 1 114 ? 19.303 1.916 -16.922 1.00 88.50 114 ARG A C 1
ATOM 889 O O . ARG A 1 114 ? 20.060 0.984 -17.187 1.00 88.50 114 ARG A O 1
ATOM 896 N N . LEU A 1 115 ? 18.360 2.334 -17.765 1.00 89.19 115 LEU A N 1
ATOM 897 C CA . LEU A 1 115 ? 18.268 1.845 -19.136 1.00 89.19 115 LEU A CA 1
ATOM 898 C C . LEU A 1 115 ? 19.460 2.343 -19.951 1.00 89.19 115 LEU A C 1
ATOM 900 O O . LEU A 1 115 ? 19.841 3.512 -19.866 1.00 89.19 115 LEU A O 1
ATOM 904 N N . HIS A 1 116 ? 20.003 1.477 -20.808 1.00 88.62 116 HIS A N 1
ATOM 905 C CA . HIS A 1 116 ? 20.906 1.943 -21.852 1.00 88.62 116 HIS A CA 1
ATOM 906 C C . HIS A 1 116 ? 20.135 2.903 -22.785 1.00 88.62 116 HIS A C 1
ATOM 908 O O . HIS A 1 116 ? 18.977 2.612 -23.102 1.00 88.62 116 HIS A O 1
ATOM 914 N N . PRO A 1 117 ? 20.733 3.997 -23.305 1.00 87.50 117 PRO A N 1
ATOM 915 C CA . PRO A 1 117 ? 20.042 4.932 -24.208 1.00 87.50 117 PRO A CA 1
ATOM 916 C C . PRO A 1 117 ? 19.327 4.257 -25.392 1.00 87.50 117 PRO A C 1
ATOM 918 O O . PRO A 1 117 ? 18.253 4.673 -25.813 1.00 87.50 117 PRO A O 1
ATOM 921 N N . ALA A 1 118 ? 19.900 3.157 -25.880 1.00 88.06 118 ALA A N 1
ATOM 922 C CA . ALA A 1 118 ? 19.325 2.298 -26.913 1.00 88.06 118 ALA A CA 1
ATOM 923 C C . ALA A 1 118 ? 17.972 1.672 -26.536 1.00 88.06 118 ALA A C 1
ATOM 925 O O . ALA A 1 118 ? 17.067 1.613 -27.364 1.00 88.06 118 ALA A O 1
ATOM 926 N N . GLU A 1 119 ? 17.829 1.224 -25.290 1.00 89.44 119 GLU A N 1
ATOM 927 C CA . GLU A 1 119 ? 16.607 0.604 -24.771 1.00 89.44 119 GLU A CA 1
ATOM 928 C C . GLU A 1 119 ? 15.503 1.629 -24.498 1.00 89.44 119 GLU A C 1
ATOM 930 O O . GLU A 1 119 ? 14.334 1.265 -24.365 1.00 89.44 119 GLU A O 1
ATOM 935 N N . GLY A 1 120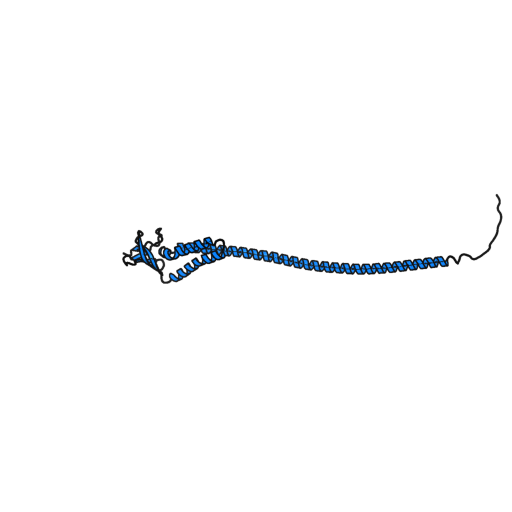 ? 15.850 2.918 -24.443 1.00 88.56 120 GLY A N 1
ATOM 936 C CA . GLY A 1 120 ? 14.891 3.994 -24.227 1.00 88.56 120 GLY A CA 1
ATOM 937 C C . GLY A 1 120 ? 13.734 3.972 -25.229 1.00 88.56 120 GLY A C 1
ATOM 938 O O . GLY A 1 120 ? 12.601 4.247 -24.850 1.00 88.56 120 GLY A O 1
ATOM 939 N N . GLN A 1 121 ? 13.992 3.561 -26.472 1.00 90.00 121 GLN A N 1
ATOM 940 C CA . GLN A 1 121 ? 12.981 3.440 -27.531 1.00 90.00 121 GLN A CA 1
ATOM 941 C C . GLN A 1 121 ? 11.920 2.365 -27.251 1.00 90.00 121 GLN A C 1
ATOM 943 O O . GLN A 1 121 ? 10.812 2.456 -27.766 1.00 90.00 121 GLN A O 1
ATOM 948 N N . LEU A 1 122 ? 12.245 1.353 -26.443 1.00 89.25 122 LEU A N 1
ATOM 949 C CA . LEU A 1 122 ? 11.321 0.273 -26.095 1.00 89.25 122 LEU A CA 1
ATOM 950 C C . LEU A 1 122 ? 10.456 0.638 -24.887 1.00 89.25 122 LEU A C 1
ATOM 952 O O . LEU A 1 122 ? 9.266 0.327 -24.846 1.00 89.25 122 LEU A O 1
ATOM 956 N N . TYR A 1 123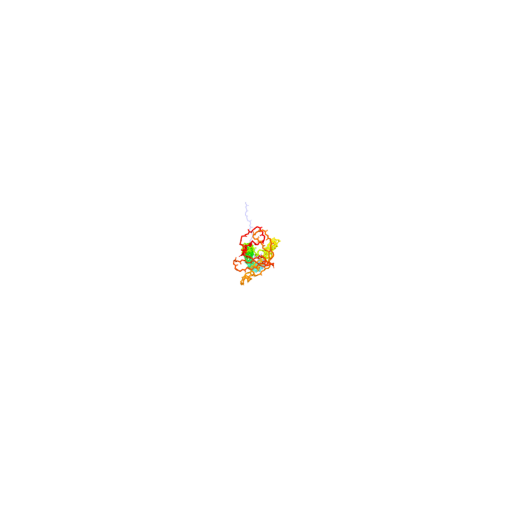 ? 11.065 1.282 -23.889 1.00 92.12 123 TYR A N 1
ATOM 957 C CA . TYR A 1 123 ? 10.461 1.390 -22.563 1.00 92.12 123 TYR A CA 1
ATOM 958 C C . TYR A 1 123 ? 10.029 2.807 -22.180 1.00 92.12 123 TYR A C 1
ATOM 960 O O . TYR A 1 123 ? 9.032 2.940 -21.474 1.00 92.12 123 TYR A O 1
ATOM 968 N N . ASN A 1 124 ? 10.713 3.868 -22.632 1.00 91.31 124 ASN A N 1
ATOM 969 C CA . ASN A 1 124 ? 10.481 5.219 -22.101 1.00 91.31 124 ASN A CA 1
ATOM 970 C C . ASN A 1 124 ? 9.043 5.697 -22.303 1.00 91.31 124 ASN A C 1
ATOM 972 O O . ASN A 1 124 ? 8.449 6.236 -21.374 1.00 91.31 124 ASN A O 1
ATOM 976 N N . ASP A 1 125 ? 8.477 5.503 -23.492 1.00 92.50 125 ASP A N 1
ATOM 977 C CA . ASP A 1 125 ? 7.123 5.978 -23.785 1.00 92.50 125 ASP A CA 1
ATOM 978 C C . ASP A 1 125 ? 6.066 5.182 -23.019 1.00 92.50 125 ASP A C 1
ATOM 980 O O . ASP A 1 125 ? 5.108 5.758 -22.505 1.00 92.50 125 ASP A O 1
ATOM 984 N N . THR A 1 126 ? 6.257 3.869 -22.893 1.00 93.56 126 THR A N 1
ATOM 985 C CA . THR A 1 126 ? 5.364 2.994 -22.125 1.00 93.56 126 THR A CA 1
ATOM 986 C C . THR A 1 126 ? 5.391 3.358 -20.642 1.00 93.56 126 THR A C 1
ATOM 988 O O . THR A 1 126 ? 4.336 3.566 -20.048 1.00 93.56 126 THR A O 1
ATOM 991 N N . VAL A 1 127 ? 6.583 3.518 -20.059 1.00 94.81 127 VAL A N 1
ATOM 992 C CA . VAL A 1 127 ? 6.751 3.914 -18.653 1.00 94.81 127 VAL A CA 1
ATOM 993 C C . VAL A 1 127 ? 6.157 5.303 -18.405 1.00 94.81 127 VAL A C 1
ATOM 995 O O . VAL A 1 127 ? 5.374 5.466 -17.474 1.00 94.81 127 VAL A O 1
ATOM 998 N N . LYS A 1 128 ? 6.414 6.281 -19.286 1.00 94.19 128 LYS A N 1
ATOM 999 C CA . LYS A 1 128 ? 5.819 7.626 -19.187 1.00 94.19 128 LYS A CA 1
ATOM 1000 C C . LYS A 1 128 ? 4.292 7.603 -19.229 1.00 94.19 128 LYS A C 1
ATOM 1002 O O . LYS A 1 128 ? 3.664 8.325 -18.462 1.00 94.19 128 LYS A O 1
ATOM 1007 N N . LYS A 1 129 ? 3.688 6.802 -20.113 1.00 95.62 129 LYS A N 1
ATOM 1008 C CA . LYS A 1 129 ? 2.224 6.668 -20.201 1.00 95.62 129 LYS A CA 1
ATOM 1009 C C . LYS A 1 129 ? 1.636 6.078 -18.922 1.00 95.62 129 LYS A C 1
ATOM 1011 O O . LYS A 1 129 ? 0.614 6.569 -18.453 1.00 95.62 129 LYS A O 1
ATOM 1016 N N . ILE A 1 130 ? 2.286 5.060 -18.357 1.00 95.12 130 ILE A N 1
ATOM 1017 C CA . ILE A 1 130 ? 1.862 4.456 -17.089 1.00 95.12 130 ILE A CA 1
ATOM 1018 C C . ILE A 1 130 ? 1.981 5.475 -15.953 1.00 95.12 130 ILE A C 1
ATOM 1020 O O . ILE A 1 130 ? 1.021 5.659 -15.212 1.00 95.12 130 ILE A O 1
ATOM 1024 N N . ASP A 1 131 ? 3.100 6.195 -15.858 1.00 93.81 131 ASP A N 1
ATOM 1025 C CA . ASP A 1 131 ? 3.294 7.231 -14.837 1.00 93.81 131 ASP A CA 1
ATOM 1026 C C . ASP A 1 131 ? 2.249 8.352 -14.952 1.00 93.81 131 ASP A C 1
ATOM 1028 O O . ASP A 1 131 ? 1.677 8.772 -13.948 1.00 93.81 131 ASP A O 1
ATOM 1032 N N . GLN A 1 132 ? 1.945 8.815 -16.168 1.00 94.69 132 GLN A N 1
ATOM 1033 C CA . GLN A 1 132 ? 0.898 9.815 -16.404 1.00 94.69 132 GLN A CA 1
ATOM 1034 C C . GLN A 1 132 ? -0.484 9.306 -15.990 1.00 94.69 132 GLN A C 1
ATOM 1036 O O . GLN A 1 132 ? -1.231 10.022 -15.328 1.00 94.69 132 GLN A O 1
ATOM 1041 N N . LYS A 1 133 ? -0.817 8.061 -16.337 1.00 94.62 133 LYS A N 1
ATOM 1042 C CA . LYS A 1 133 ? -2.089 7.445 -15.957 1.00 94.62 133 LYS A CA 1
ATOM 1043 C C . LYS A 1 133 ? -2.190 7.242 -14.442 1.00 94.62 133 LYS A C 1
ATOM 1045 O O . LYS A 1 133 ? -3.234 7.529 -13.864 1.00 94.62 133 LYS A O 1
ATOM 1050 N N . ALA A 1 134 ? -1.107 6.842 -13.781 1.00 93.62 134 ALA A N 1
ATOM 1051 C CA . ALA A 1 134 ? -1.056 6.739 -12.326 1.00 93.62 134 ALA A CA 1
ATOM 1052 C C . ALA A 1 134 ? -1.311 8.099 -11.653 1.00 93.62 134 ALA A C 1
ATOM 1054 O O . ALA A 1 134 ? -2.084 8.170 -10.706 1.00 93.62 134 ALA A O 1
ATOM 1055 N N . LEU A 1 135 ? -0.751 9.190 -12.191 1.00 92.56 135 LEU A N 1
ATOM 1056 C CA . LEU A 1 135 ? -1.003 10.547 -11.687 1.00 92.56 135 LEU A CA 1
ATOM 1057 C C . LEU A 1 135 ? -2.469 10.975 -11.829 1.00 92.56 135 LEU A C 1
ATOM 1059 O O . LEU A 1 135 ? -2.986 11.657 -10.951 1.00 92.56 135 LEU A O 1
ATOM 1063 N N . THR A 1 136 ? -3.157 10.566 -12.900 1.00 94.44 136 THR A N 1
ATOM 1064 C CA . THR A 1 136 ? -4.599 10.844 -13.054 1.00 94.44 136 THR A CA 1
ATOM 1065 C C . THR A 1 136 ? -5.485 10.069 -12.080 1.00 94.44 136 THR A C 1
ATOM 1067 O O . THR A 1 136 ? -6.639 10.434 -11.892 1.00 94.44 136 THR A O 1
ATOM 1070 N N . LEU A 1 137 ? -4.955 9.013 -11.461 1.00 92.81 137 LEU A N 1
ATOM 1071 C CA . LEU A 1 137 ? -5.662 8.142 -10.522 1.00 92.81 137 LEU A CA 1
ATOM 1072 C C . LEU A 1 137 ? -5.266 8.408 -9.064 1.00 92.81 137 LEU A C 1
ATOM 1074 O O . LEU A 1 137 ? -5.578 7.594 -8.205 1.00 92.81 137 LEU A O 1
ATOM 1078 N N . ALA A 1 138 ? -4.607 9.534 -8.773 1.00 86.69 138 ALA A N 1
ATOM 1079 C CA . ALA A 1 138 ? -4.114 9.862 -7.432 1.00 86.69 138 ALA A CA 1
ATOM 1080 C C . ALA A 1 138 ? -5.217 9.918 -6.352 1.00 86.69 138 ALA A C 1
ATOM 1082 O O . ALA A 1 138 ? -4.933 9.739 -5.169 1.00 86.69 138 ALA A O 1
ATOM 1083 N N . ASP A 1 139 ? -6.474 10.134 -6.753 1.00 90.50 139 ASP A N 1
ATOM 1084 C CA . ASP A 1 139 ? -7.629 10.125 -5.847 1.00 90.50 139 ASP A CA 1
ATOM 1085 C C . ASP A 1 139 ? -8.064 8.701 -5.437 1.00 90.50 139 ASP A C 1
ATOM 1087 O O . ASP A 1 139 ? -8.732 8.529 -4.415 1.00 90.50 139 ASP A O 1
ATOM 1091 N N . ASP A 1 140 ? -7.674 7.671 -6.198 1.00 93.44 140 ASP A N 1
ATOM 1092 C CA . ASP A 1 140 ? -7.905 6.260 -5.879 1.00 93.44 140 ASP A CA 1
ATOM 1093 C C . ASP A 1 140 ? -6.561 5.534 -5.667 1.00 93.44 140 ASP A C 1
ATOM 1095 O O . ASP A 1 140 ? -5.956 5.030 -6.624 1.00 93.44 140 ASP A O 1
ATOM 1099 N N . PRO A 1 141 ? -6.097 5.392 -4.409 1.00 90.50 141 PRO A N 1
ATOM 1100 C CA . PRO A 1 141 ? -4.794 4.802 -4.114 1.00 90.50 141 PRO A CA 1
ATOM 1101 C C . PRO A 1 141 ? -4.697 3.337 -4.553 1.00 90.50 141 PRO A C 1
ATOM 1103 O O . PRO A 1 141 ? -3.605 2.846 -4.839 1.00 90.50 141 PRO A O 1
ATOM 1106 N N . LYS A 1 142 ? -5.823 2.615 -4.635 1.00 91.94 142 LYS A N 1
ATOM 1107 C CA . LYS A 1 142 ? -5.833 1.233 -5.120 1.00 91.94 142 LYS A CA 1
ATOM 1108 C C . LYS A 1 142 ? -5.578 1.200 -6.624 1.00 91.94 142 LYS A C 1
ATOM 1110 O O . LYS A 1 142 ? -4.762 0.397 -7.078 1.00 91.94 142 LYS A O 1
ATOM 1115 N N . ALA A 1 143 ? -6.266 2.046 -7.387 1.00 94.25 143 ALA A N 1
ATOM 1116 C CA . ALA A 1 143 ? -6.067 2.138 -8.829 1.00 94.25 143 ALA A CA 1
ATOM 1117 C C . ALA A 1 143 ? -4.661 2.652 -9.169 1.00 94.25 143 ALA A C 1
ATOM 1119 O O . ALA A 1 143 ? -3.992 2.062 -10.019 1.00 94.25 143 ALA A O 1
ATOM 1120 N N . GLU A 1 144 ? -4.171 3.673 -8.457 1.00 95.00 144 GLU A N 1
ATOM 1121 C CA . GLU A 1 144 ? -2.805 4.177 -8.617 1.00 95.00 144 GLU A CA 1
ATOM 1122 C C . GLU A 1 144 ? -1.764 3.071 -8.379 1.00 95.00 144 GLU A C 1
ATOM 1124 O O . GLU A 1 144 ? -0.868 2.873 -9.206 1.00 95.00 144 GLU A O 1
ATOM 1129 N N . LEU A 1 145 ? -1.894 2.311 -7.286 1.00 94.06 145 LEU A N 1
ATOM 1130 C CA . LEU A 1 145 ? -0.981 1.213 -6.960 1.00 94.06 145 LEU A CA 1
ATOM 1131 C C . LEU A 1 145 ? -0.950 0.151 -8.071 1.00 94.06 145 LEU A C 1
ATOM 1133 O O . LEU A 1 145 ? 0.127 -0.295 -8.471 1.00 94.06 145 LEU A O 1
ATOM 1137 N N . ILE A 1 146 ? -2.117 -0.239 -8.594 1.00 94.62 146 ILE A N 1
ATOM 1138 C CA . ILE A 1 146 ? -2.233 -1.238 -9.668 1.00 94.62 146 ILE A CA 1
ATOM 1139 C C . ILE A 1 146 ? -1.542 -0.758 -10.946 1.00 94.62 146 ILE A C 1
ATOM 1141 O O . ILE A 1 146 ? -0.816 -1.535 -11.570 1.00 94.62 146 ILE A O 1
ATOM 1145 N N . GLU A 1 147 ? -1.732 0.502 -11.339 1.00 95.06 147 GLU A N 1
ATOM 1146 C CA . GLU A 1 147 ? -1.058 1.051 -12.519 1.00 95.06 147 GLU A CA 1
ATOM 1147 C C . GLU A 1 147 ? 0.458 1.094 -12.320 1.00 95.06 147 GLU A C 1
ATOM 1149 O O . GLU A 1 147 ? 1.204 0.616 -13.174 1.00 95.06 147 GLU A O 1
ATOM 1154 N N . ARG A 1 148 ? 0.941 1.564 -11.164 1.00 94.44 148 ARG A N 1
ATOM 1155 C CA . ARG A 1 148 ? 2.384 1.617 -10.876 1.00 94.44 148 ARG A CA 1
ATOM 1156 C C . ARG A 1 148 ? 3.042 0.233 -10.854 1.00 94.44 148 ARG A C 1
ATOM 1158 O O . ARG A 1 148 ? 4.183 0.094 -11.295 1.00 94.44 148 ARG A O 1
ATOM 1165 N N . CYS A 1 149 ? 2.327 -0.808 -10.426 1.00 95.62 149 CYS A N 1
ATOM 1166 C CA . CYS A 1 149 ? 2.799 -2.196 -10.493 1.00 95.62 149 CYS A CA 1
ATOM 1167 C C . CYS A 1 149 ? 3.085 -2.678 -11.928 1.00 95.62 149 CYS A C 1
ATOM 1169 O O . CYS A 1 149 ? 3.898 -3.586 -12.115 1.00 95.62 149 CYS A O 1
ATOM 1171 N N . GLN A 1 150 ? 2.484 -2.075 -12.957 1.00 95.69 150 GLN A N 1
ATOM 1172 C CA . GLN A 1 150 ? 2.783 -2.430 -14.348 1.00 95.69 150 GLN A CA 1
ATOM 1173 C C . GLN A 1 150 ? 4.232 -2.094 -14.725 1.00 95.69 150 GLN A C 1
ATOM 1175 O O . GLN A 1 150 ? 4.862 -2.863 -15.449 1.00 95.69 150 GLN A O 1
ATOM 1180 N N . VAL A 1 151 ? 4.803 -1.008 -14.188 1.00 95.12 151 VAL A N 1
ATOM 1181 C CA . VAL A 1 151 ? 6.219 -0.661 -14.415 1.00 95.12 151 VAL A CA 1
ATOM 1182 C C . VAL A 1 151 ? 7.144 -1.712 -13.803 1.00 95.12 151 VAL A C 1
ATOM 1184 O O . VAL A 1 151 ? 8.144 -2.094 -14.411 1.00 95.12 151 VAL A O 1
ATOM 1187 N N . LEU A 1 152 ? 6.787 -2.237 -12.627 1.00 95.25 152 LEU A N 1
ATOM 1188 C CA . LEU A 1 152 ? 7.514 -3.342 -12.000 1.00 95.25 152 LEU A CA 1
ATOM 1189 C C . LEU A 1 152 ? 7.485 -4.595 -12.880 1.00 95.25 152 LEU A C 1
ATOM 1191 O O . LEU A 1 152 ? 8.522 -5.227 -13.072 1.00 95.25 152 LEU A O 1
ATOM 1195 N N . LYS A 1 153 ? 6.332 -4.915 -13.476 1.00 94.94 153 LYS A N 1
ATOM 1196 C CA . LYS A 1 153 ? 6.217 -6.025 -14.429 1.00 94.94 153 LYS A CA 1
ATOM 1197 C C . LYS A 1 153 ? 7.131 -5.835 -15.645 1.00 94.94 153 LYS A C 1
ATOM 1199 O O . LYS A 1 153 ? 7.875 -6.751 -15.971 1.00 94.94 153 LYS A O 1
ATOM 1204 N N . ILE A 1 154 ? 7.160 -4.639 -16.241 1.00 94.12 154 ILE A N 1
ATOM 1205 C CA . ILE A 1 154 ? 8.074 -4.314 -17.355 1.00 94.12 154 ILE A CA 1
ATOM 1206 C C . ILE A 1 154 ? 9.534 -4.549 -16.953 1.00 94.12 154 ILE A C 1
ATOM 1208 O O . ILE A 1 154 ? 10.314 -5.110 -17.719 1.00 94.12 154 ILE A O 1
ATOM 1212 N N . GLY A 1 155 ? 9.915 -4.138 -15.744 1.00 92.50 155 GLY A N 1
ATOM 1213 C CA . GLY A 1 155 ? 11.261 -4.361 -15.232 1.00 92.50 155 GLY A CA 1
ATOM 1214 C C . GLY A 1 155 ? 11.611 -5.841 -15.054 1.00 92.50 155 GLY A C 1
ATOM 1215 O O . GLY A 1 155 ? 12.731 -6.239 -15.375 1.00 92.50 155 GLY A O 1
ATOM 1216 N N . LEU A 1 156 ? 10.664 -6.662 -14.591 1.00 92.50 156 LEU A N 1
ATOM 1217 C CA . LEU A 1 156 ? 10.835 -8.116 -14.490 1.00 92.50 156 LEU A CA 1
ATOM 1218 C C . LEU A 1 156 ? 10.958 -8.774 -15.871 1.00 92.50 156 LEU A C 1
ATOM 1220 O O . LEU A 1 156 ? 11.869 -9.573 -16.086 1.00 92.50 156 LEU A O 1
ATOM 1224 N N . ASP A 1 157 ? 10.106 -8.387 -16.820 1.00 91.56 157 ASP A N 1
ATOM 1225 C CA . ASP A 1 157 ? 10.148 -8.885 -18.199 1.00 91.56 157 ASP A CA 1
ATOM 1226 C C . ASP A 1 157 ? 11.481 -8.512 -18.877 1.00 91.56 157 ASP A C 1
ATOM 1228 O O . ASP A 1 157 ? 12.116 -9.331 -19.553 1.00 91.56 157 ASP A O 1
ATOM 1232 N N . ARG A 1 158 ? 11.973 -7.292 -18.624 1.00 90.44 158 ARG A N 1
ATOM 1233 C CA . ARG A 1 158 ? 13.296 -6.836 -19.066 1.00 90.44 158 ARG A CA 1
ATOM 1234 C C . ARG A 1 158 ? 14.421 -7.680 -18.468 1.00 90.44 158 ARG A C 1
ATOM 1236 O O . ARG A 1 158 ? 15.341 -8.043 -19.197 1.00 90.44 158 ARG A O 1
ATOM 1243 N N . LEU A 1 159 ? 14.376 -7.995 -17.171 1.00 88.88 159 LEU A N 1
ATOM 1244 C CA . LEU A 1 159 ? 15.398 -8.837 -16.534 1.00 88.88 159 LEU A CA 1
ATOM 1245 C C . LEU A 1 159 ? 15.493 -10.208 -17.209 1.00 88.88 159 LEU A C 1
ATOM 1247 O O . LEU A 1 159 ? 16.601 -10.658 -17.488 1.00 88.88 159 LEU A O 1
ATOM 1251 N N . GLY A 1 160 ? 14.356 -10.828 -17.533 1.00 86.00 160 GLY A N 1
ATOM 1252 C CA . GLY A 1 160 ? 14.331 -12.080 -18.292 1.00 86.00 160 GLY A CA 1
ATOM 1253 C C . GLY A 1 160 ? 14.915 -11.934 -19.699 1.00 86.00 160 GLY A C 1
ATOM 1254 O O . GLY A 1 160 ? 15.687 -12.781 -20.136 1.00 86.00 160 GLY A O 1
ATOM 1255 N N . SER A 1 161 ? 14.607 -10.830 -20.382 1.00 84.12 161 SER A N 1
ATOM 1256 C CA . SER A 1 161 ? 15.016 -10.591 -21.775 1.00 84.12 161 SER A CA 1
ATOM 1257 C C . SER A 1 161 ? 16.507 -10.269 -21.938 1.00 84.12 161 SER A C 1
ATOM 1259 O O . SER A 1 161 ? 17.081 -10.497 -22.999 1.00 84.12 161 SER A O 1
ATOM 1261 N N . ILE A 1 162 ? 17.152 -9.721 -20.905 1.00 84.31 162 ILE A N 1
ATOM 1262 C CA . ILE A 1 162 ? 18.580 -9.362 -20.939 1.00 84.31 162 ILE A CA 1
ATOM 1263 C C . ILE A 1 162 ? 19.482 -10.581 -20.729 1.00 84.31 162 ILE A C 1
ATOM 1265 O O . ILE A 1 162 ? 20.618 -10.600 -21.212 1.00 84.31 162 ILE A O 1
ATOM 1269 N N . ILE A 1 163 ? 18.994 -11.609 -20.034 1.00 79.69 163 ILE A N 1
ATOM 1270 C CA . ILE A 1 163 ? 19.736 -12.850 -19.802 1.00 79.69 163 ILE A CA 1
ATOM 1271 C C . ILE A 1 163 ? 19.862 -13.593 -21.141 1.00 79.69 163 ILE A C 1
ATOM 1273 O O . ILE A 1 163 ? 18.900 -14.156 -21.646 1.00 79.69 163 ILE A O 1
ATOM 1277 N N . GLY A 1 164 ? 21.063 -13.578 -21.726 1.00 77.19 164 GLY A N 1
ATOM 1278 C CA . GLY A 1 164 ? 21.342 -14.161 -23.051 1.00 77.19 164 GLY A CA 1
ATOM 1279 C C . GLY A 1 164 ? 21.457 -13.139 -24.187 1.00 77.19 164 GLY A C 1
ATOM 1280 O O . GLY A 1 164 ? 21.836 -13.500 -25.300 1.00 77.19 164 GLY A O 1
ATOM 1281 N N . GLY A 1 165 ? 21.222 -11.861 -23.888 1.00 84.25 165 GLY A N 1
ATOM 1282 C CA . GLY A 1 165 ? 21.272 -10.766 -24.844 1.00 84.25 165 GLY A CA 1
ATOM 1283 C C . GLY A 1 165 ? 19.950 -10.561 -25.584 1.00 84.25 165 GLY A C 1
ATOM 1284 O O . GLY A 1 165 ? 19.247 -11.505 -25.932 1.00 84.25 165 GLY A O 1
ATOM 1285 N N . HIS A 1 166 ? 19.618 -9.298 -25.837 1.00 89.75 166 HIS A N 1
ATOM 1286 C CA . HIS A 1 166 ? 18.332 -8.890 -26.394 1.00 89.75 166 HIS A CA 1
ATOM 1287 C C . HIS A 1 166 ? 18.526 -8.217 -27.753 1.00 89.75 166 HIS A C 1
ATOM 1289 O O . HIS A 1 166 ? 19.232 -7.211 -27.853 1.00 89.75 166 HIS A O 1
ATOM 1295 N N . ARG A 1 167 ? 17.903 -8.761 -28.804 1.00 90.88 167 ARG A N 1
ATOM 1296 C CA . ARG A 1 167 ? 17.902 -8.165 -30.148 1.00 90.88 167 ARG A CA 1
ATOM 1297 C C . ARG A 1 167 ? 16.576 -7.477 -30.416 1.00 90.88 167 ARG A C 1
ATOM 1299 O O . ARG A 1 167 ? 15.529 -8.083 -30.220 1.00 90.88 167 ARG A O 1
ATOM 1306 N N . PHE A 1 168 ? 16.621 -6.248 -30.909 1.00 91.50 168 PHE A N 1
ATOM 1307 C CA . PHE A 1 168 ? 15.424 -5.489 -31.254 1.00 91.50 168 PHE A CA 1
ATOM 1308 C C . PHE A 1 168 ? 15.689 -4.531 -32.413 1.00 91.50 168 PHE A C 1
ATOM 1310 O O . PHE A 1 168 ? 16.808 -4.056 -32.606 1.00 91.50 168 PHE A O 1
ATOM 1317 N N . SER A 1 169 ? 14.654 -4.242 -33.195 1.00 91.62 169 SER A N 1
ATOM 1318 C CA . SER A 1 169 ? 14.716 -3.225 -34.244 1.00 91.62 169 SER A CA 1
ATOM 1319 C C . SER A 1 169 ? 14.599 -1.834 -33.630 1.00 91.62 169 SER A C 1
ATOM 1321 O O . SER A 1 169 ? 13.799 -1.614 -32.720 1.00 91.62 169 SER A O 1
ATOM 1323 N N . GLY A 1 170 ? 15.380 -0.884 -34.130 1.00 90.62 170 GLY A N 1
ATOM 1324 C CA . GLY A 1 170 ? 15.356 0.484 -33.633 1.00 90.62 170 GLY A CA 1
ATOM 1325 C C . GLY A 1 170 ? 16.203 1.421 -34.476 1.00 90.62 170 GLY A C 1
ATOM 1326 O O . GLY A 1 170 ? 16.820 1.024 -35.466 1.00 90.62 170 GLY A O 1
ATOM 1327 N N . LYS A 1 171 ? 16.225 2.688 -34.071 1.00 90.38 171 LYS A N 1
ATOM 1328 C CA . LYS A 1 171 ? 16.992 3.727 -34.756 1.00 90.38 171 LYS A CA 1
ATOM 1329 C C . LYS A 1 171 ? 18.228 4.092 -33.946 1.00 90.38 171 LYS A C 1
ATOM 1331 O O . LYS A 1 171 ? 18.203 4.053 -32.714 1.00 90.38 171 LYS A O 1
ATOM 1336 N N . ALA A 1 172 ? 19.302 4.472 -34.622 1.00 88.12 172 ALA A N 1
ATOM 1337 C CA . ALA A 1 172 ? 20.516 4.964 -33.982 1.00 88.12 172 ALA A CA 1
ATOM 1338 C C . ALA A 1 172 ? 21.115 6.145 -34.748 1.00 88.12 172 ALA A C 1
ATOM 1340 O O . ALA A 1 172 ? 20.885 6.302 -35.947 1.00 88.12 172 ALA A O 1
ATOM 1341 N N . LEU A 1 173 ? 21.888 6.981 -34.056 1.00 87.75 173 LEU A N 1
ATOM 1342 C CA . LEU A 1 173 ? 22.612 8.089 -34.669 1.00 87.75 173 LEU A CA 1
ATOM 1343 C C . LEU A 1 173 ? 24.003 7.637 -35.115 1.00 87.75 173 LEU A C 1
ATOM 1345 O O . LEU A 1 173 ? 24.847 7.299 -34.287 1.00 87.75 173 LEU A O 1
ATOM 1349 N N . LYS A 1 174 ? 24.273 7.704 -36.418 1.00 84.50 174 LYS A N 1
ATOM 1350 C CA . LYS A 1 174 ? 25.604 7.526 -37.000 1.00 84.50 174 LYS A CA 1
ATOM 1351 C C . LYS A 1 174 ? 26.484 8.707 -36.600 1.00 84.50 174 LYS A C 1
ATOM 1353 O O . LYS A 1 174 ? 26.225 9.831 -37.032 1.00 84.50 174 LYS A O 1
ATOM 1358 N N . ASN A 1 175 ? 27.491 8.465 -35.759 1.00 78.69 175 ASN A N 1
ATOM 1359 C CA . ASN A 1 175 ? 28.418 9.486 -35.251 1.00 78.69 175 ASN A CA 1
ATOM 1360 C C . ASN A 1 175 ? 27.708 10.742 -34.689 1.00 78.69 175 ASN A C 1
ATOM 1362 O O . ASN A 1 175 ? 28.218 11.854 -34.799 1.00 78.69 175 ASN A O 1
ATOM 1366 N N . GLY A 1 176 ? 26.507 10.577 -34.123 1.00 74.75 176 GLY A N 1
ATOM 1367 C CA . GLY A 1 176 ? 25.727 11.659 -33.513 1.00 74.75 176 GLY A CA 1
ATOM 1368 C C . GLY A 1 176 ? 24.963 12.596 -34.463 1.00 74.75 176 GLY A C 1
ATOM 1369 O O . GLY A 1 176 ? 24.248 13.456 -33.959 1.00 74.75 176 GLY A O 1
ATOM 1370 N N . SER A 1 177 ? 25.056 12.452 -35.792 1.00 77.06 177 SER A N 1
ATOM 1371 C CA . SER A 1 177 ? 24.468 13.423 -36.739 1.00 77.06 177 SER A CA 1
ATOM 1372 C C . SER A 1 177 ? 23.309 12.890 -37.587 1.00 77.06 177 SER A C 1
ATOM 1374 O O . SER A 1 177 ? 22.362 13.631 -37.845 1.00 77.06 177 SER A O 1
ATOM 1376 N N . GLN A 1 178 ? 23.339 11.619 -38.005 1.00 83.44 178 GLN A N 1
ATOM 1377 C CA . GLN A 1 178 ? 22.341 11.054 -38.924 1.00 83.44 178 GLN A CA 1
ATOM 1378 C C . GLN A 1 178 ? 21.596 9.869 -38.305 1.00 83.44 178 GLN A C 1
ATOM 1380 O O . GLN A 1 178 ? 22.221 8.912 -37.859 1.00 83.44 178 GLN A O 1
ATOM 1385 N N . THR A 1 179 ? 20.260 9.898 -38.316 1.00 86.56 179 THR A N 1
ATOM 1386 C CA . THR A 1 179 ? 19.435 8.773 -37.833 1.00 86.56 179 THR A CA 1
ATOM 1387 C C . THR A 1 179 ? 19.375 7.674 -38.891 1.00 86.56 179 THR A C 1
ATOM 1389 O O . THR A 1 179 ? 19.048 7.953 -40.040 1.00 86.56 179 THR A O 1
ATOM 1392 N N . THR A 1 180 ? 19.692 6.440 -38.504 1.00 88.00 180 THR A N 1
ATOM 1393 C CA . THR A 1 180 ? 19.681 5.253 -39.370 1.00 88.00 180 THR A CA 1
ATOM 1394 C C . THR A 1 180 ? 18.853 4.147 -38.722 1.00 88.00 180 THR A C 1
ATOM 1396 O O . THR A 1 180 ? 18.941 3.942 -37.508 1.00 88.00 180 THR A O 1
ATOM 1399 N N . ASP A 1 181 ? 18.076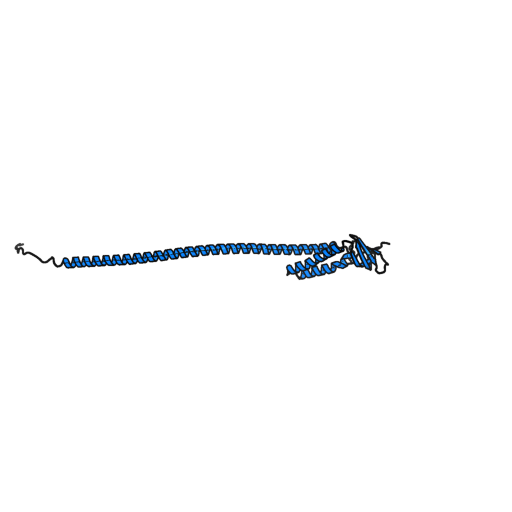 3.432 -39.532 1.00 91.25 181 ASP A N 1
ATOM 1400 C CA . ASP A 1 181 ? 17.247 2.309 -39.091 1.00 91.25 181 ASP A CA 1
ATOM 1401 C C . ASP A 1 181 ? 18.039 1.002 -39.160 1.00 91.25 181 ASP A C 1
ATOM 1403 O O . ASP A 1 181 ? 18.734 0.715 -40.141 1.00 91.25 181 ASP A O 1
ATOM 1407 N N . GLY A 1 182 ? 17.945 0.193 -38.109 1.00 91.81 182 GLY A N 1
ATOM 1408 C CA . GLY A 1 182 ? 18.737 -1.021 -37.998 1.00 91.81 182 GLY A CA 1
ATOM 1409 C C . GLY A 1 182 ? 18.286 -1.952 -36.886 1.00 91.81 182 GLY A C 1
ATOM 1410 O O . GLY A 1 182 ? 17.218 -1.809 -36.287 1.00 91.81 182 GLY A O 1
ATOM 1411 N N . THR A 1 183 ? 19.134 -2.936 -36.623 1.00 92.75 183 THR A N 1
ATOM 1412 C CA . THR A 1 183 ? 18.959 -3.897 -35.538 1.00 92.75 183 THR A CA 1
ATOM 1413 C C . THR A 1 183 ? 19.978 -3.614 -34.446 1.00 92.75 183 THR A C 1
ATOM 1415 O O . THR A 1 183 ? 21.171 -3.468 -34.716 1.00 92.75 183 THR A O 1
ATOM 1418 N N . LEU A 1 184 ? 19.500 -3.551 -33.206 1.00 91.88 184 LEU A N 1
ATOM 1419 C CA . LEU A 1 184 ? 20.308 -3.408 -32.007 1.00 91.88 184 LEU A CA 1
ATOM 1420 C C . LEU A 1 184 ? 20.424 -4.754 -31.300 1.00 91.88 184 LEU A C 1
ATOM 1422 O O . LEU A 1 184 ? 19.438 -5.474 -31.160 1.00 91.88 184 LEU A O 1
ATOM 1426 N N . LEU A 1 185 ? 21.624 -5.073 -30.826 1.00 91.56 185 LEU A N 1
ATOM 1427 C CA . LEU A 1 185 ? 21.902 -6.203 -29.947 1.00 91.56 185 LEU A CA 1
ATOM 1428 C C . LEU A 1 185 ? 22.445 -5.670 -28.623 1.00 91.56 185 LEU A C 1
ATOM 1430 O O . LEU A 1 185 ? 23.559 -5.157 -28.564 1.00 91.56 185 LEU A O 1
ATOM 1434 N N . LEU A 1 186 ? 21.669 -5.832 -27.560 1.00 90.62 186 LEU A N 1
ATOM 1435 C CA . LEU A 1 186 ? 22.089 -5.594 -26.186 1.00 90.62 186 LEU A CA 1
ATOM 1436 C C . LEU A 1 186 ? 22.751 -6.864 -25.648 1.00 90.62 186 LEU A C 1
ATOM 1438 O O . LEU A 1 186 ? 22.087 -7.884 -25.484 1.00 90.62 186 LEU A O 1
ATOM 1442 N N . ALA A 1 187 ? 24.048 -6.801 -25.368 1.00 87.12 187 ALA A N 1
ATOM 1443 C CA . ALA A 1 187 ? 24.824 -7.890 -24.789 1.00 87.12 187 ALA A CA 1
ATOM 1444 C C . ALA A 1 187 ? 25.543 -7.377 -23.532 1.00 87.12 187 ALA A C 1
ATOM 1446 O O . ALA A 1 187 ? 26.638 -6.815 -23.592 1.00 87.12 187 ALA A O 1
ATOM 1447 N N . GLY A 1 188 ? 24.896 -7.546 -22.377 1.00 81.56 188 GLY A N 1
ATOM 1448 C CA . GLY A 1 188 ? 25.387 -6.996 -21.113 1.00 81.56 188 GLY A CA 1
ATOM 1449 C C . GLY A 1 188 ? 25.385 -5.458 -21.128 1.00 81.56 188 GLY A C 1
ATOM 1450 O O . GLY A 1 188 ? 24.368 -4.870 -21.492 1.00 81.56 188 GLY A O 1
ATOM 1451 N N . PRO A 1 189 ? 26.482 -4.785 -20.729 1.00 81.00 189 PRO A N 1
ATOM 1452 C CA . PRO A 1 189 ? 26.564 -3.322 -20.730 1.00 81.00 189 PRO A CA 1
ATOM 1453 C C . PRO A 1 189 ? 26.790 -2.724 -22.127 1.00 81.00 189 PRO A C 1
ATOM 1455 O O . PRO A 1 189 ? 26.755 -1.505 -22.280 1.00 81.00 189 PRO A O 1
ATOM 1458 N N . SER A 1 190 ? 27.064 -3.557 -23.134 1.00 87.56 190 SER A N 1
ATOM 1459 C CA . SER A 1 190 ? 27.398 -3.120 -24.487 1.00 87.56 190 SER A CA 1
ATOM 1460 C C . SER A 1 190 ? 26.218 -3.316 -25.427 1.00 87.56 190 SER A C 1
ATOM 1462 O O . SER A 1 190 ? 25.546 -4.349 -25.405 1.00 87.56 190 SER A O 1
ATOM 1464 N N . VAL A 1 191 ? 25.988 -2.328 -26.289 1.00 90.56 191 VAL A N 1
ATOM 1465 C CA . VAL A 1 191 ? 24.976 -2.402 -27.343 1.00 90.56 191 VAL A CA 1
ATOM 1466 C C . VAL A 1 191 ? 25.652 -2.277 -28.699 1.00 90.56 191 VAL A C 1
ATOM 1468 O O . VAL A 1 191 ? 26.375 -1.317 -28.952 1.00 90.56 191 VAL A O 1
ATOM 1471 N N . PHE A 1 192 ? 25.392 -3.235 -29.578 1.00 91.19 192 PHE A N 1
ATOM 1472 C CA . PHE A 1 192 ? 25.853 -3.240 -30.963 1.00 91.19 192 PHE A CA 1
ATOM 1473 C C . PHE A 1 192 ? 24.713 -2.818 -31.884 1.00 91.19 192 PHE A C 1
ATOM 1475 O O . PHE A 1 192 ? 23.555 -3.140 -31.617 1.00 91.19 192 PHE A O 1
ATOM 1482 N N . PHE A 1 193 ? 25.031 -2.111 -32.961 1.00 92.94 193 PHE A N 1
ATOM 1483 C CA . PHE A 1 193 ? 24.074 -1.690 -33.980 1.00 92.94 193 PHE A CA 1
ATOM 1484 C C . PHE A 1 193 ? 24.557 -2.139 -35.356 1.00 92.94 193 PHE A C 1
ATOM 1486 O O . PHE A 1 193 ? 25.724 -1.938 -35.693 1.00 92.94 193 PHE A O 1
ATOM 1493 N N . ALA A 1 194 ? 23.641 -2.686 -36.148 1.00 91.88 194 ALA A N 1
ATOM 1494 C CA . ALA A 1 194 ? 23.834 -2.971 -37.562 1.00 91.88 194 ALA A CA 1
ATOM 1495 C C . ALA A 1 194 ? 22.710 -2.313 -38.370 1.00 91.88 194 ALA A C 1
ATOM 1497 O O . ALA A 1 194 ? 21.527 -2.520 -38.084 1.00 91.88 194 ALA A O 1
ATOM 1498 N N . SER A 1 195 ? 23.081 -1.503 -39.361 1.00 91.31 195 SER A N 1
ATOM 1499 C CA . SER A 1 195 ? 22.142 -0.865 -40.286 1.00 91.31 195 SER A CA 1
ATOM 1500 C C . SER A 1 195 ? 21.405 -1.907 -41.127 1.00 91.31 195 SER A C 1
ATOM 1502 O O . SER A 1 195 ? 21.991 -2.912 -41.522 1.00 91.31 195 SER A O 1
ATOM 1504 N N . THR A 1 196 ? 20.140 -1.643 -41.455 1.00 89.06 196 THR A N 1
ATOM 1505 C CA . THR A 1 196 ? 19.355 -2.491 -42.374 1.00 89.06 196 THR A CA 1
ATOM 1506 C C . THR A 1 196 ? 19.992 -2.622 -43.760 1.00 89.06 196 THR A C 1
ATOM 1508 O O . THR A 1 196 ? 19.909 -3.685 -44.371 1.00 89.06 196 THR A O 1
ATOM 1511 N N . ASP A 1 197 ? 20.709 -1.589 -44.205 1.00 82.31 197 ASP A N 1
ATOM 1512 C CA . ASP A 1 197 ? 21.410 -1.573 -45.492 1.00 82.31 197 ASP A CA 1
ATOM 1513 C C . ASP A 1 197 ? 22.807 -2.228 -45.434 1.00 82.31 197 ASP A C 1
ATOM 1515 O O . ASP A 1 197 ? 23.542 -2.195 -46.420 1.00 82.31 197 ASP A O 1
ATOM 1519 N N . ASN A 1 198 ? 23.230 -2.765 -44.278 1.00 79.94 198 ASN A N 1
ATOM 1520 C CA . ASN A 1 198 ? 24.592 -3.265 -44.002 1.00 79.94 198 ASN A CA 1
ATOM 1521 C C . ASN A 1 198 ? 25.721 -2.249 -44.288 1.00 79.94 198 ASN A C 1
ATOM 1523 O O . ASN A 1 198 ? 26.894 -2.601 -44.384 1.00 79.94 198 ASN A O 1
ATOM 1527 N N . THR A 1 199 ? 25.388 -0.965 -44.420 1.00 81.12 199 THR A N 1
ATOM 1528 C CA . THR A 1 199 ? 26.340 0.115 -44.726 1.00 81.12 199 THR A CA 1
ATOM 1529 C C . THR A 1 199 ? 27.075 0.641 -43.496 1.00 81.12 199 THR A C 1
ATOM 1531 O O . THR A 1 199 ? 28.033 1.405 -43.624 1.00 81.12 199 THR A O 1
ATOM 1534 N N . PHE A 1 200 ? 26.598 0.302 -42.298 1.00 83.81 200 PHE A N 1
ATOM 1535 C CA . PHE A 1 200 ? 27.105 0.847 -41.050 1.00 83.81 200 PHE A CA 1
ATOM 1536 C C . PHE A 1 200 ? 26.897 -0.129 -39.897 1.00 83.81 200 PHE A C 1
ATOM 1538 O O . PHE A 1 200 ? 25.773 -0.554 -39.626 1.00 83.81 200 PHE A O 1
ATOM 1545 N N . GLU A 1 201 ? 27.987 -0.425 -39.199 1.00 89.31 201 GLU A N 1
ATOM 1546 C CA . GLU A 1 201 ? 28.019 -1.279 -38.019 1.00 89.31 201 GLU A CA 1
ATOM 1547 C C . GLU A 1 201 ? 28.876 -0.616 -36.945 1.00 89.31 201 GLU A C 1
ATOM 1549 O O . GLU A 1 201 ? 29.896 0.022 -37.235 1.00 89.31 201 GLU A O 1
ATOM 1554 N N . GLY A 1 202 ? 28.460 -0.745 -35.690 1.00 89.44 202 GLY A N 1
ATOM 1555 C CA . GLY A 1 202 ? 29.129 -0.034 -34.617 1.00 89.44 202 GLY A CA 1
ATOM 1556 C C . GLY A 1 202 ? 28.675 -0.403 -33.216 1.00 89.44 202 GLY A C 1
ATOM 1557 O O . GLY A 1 202 ? 27.777 -1.223 -33.013 1.00 89.44 202 GLY A O 1
ATOM 1558 N N . VAL A 1 203 ? 29.299 0.253 -32.240 1.00 89.62 203 VAL A N 1
ATOM 1559 C CA . VAL A 1 203 ? 28.953 0.139 -30.819 1.00 89.62 203 VAL A CA 1
ATOM 1560 C C . VAL A 1 203 ? 28.260 1.419 -30.372 1.00 89.62 203 VAL A C 1
ATOM 1562 O O . VAL A 1 203 ? 28.743 2.527 -30.615 1.00 89.62 203 VAL A O 1
ATOM 1565 N N . ALA A 1 204 ? 27.109 1.272 -29.725 1.00 89.25 204 ALA A N 1
ATOM 1566 C CA . ALA A 1 204 ? 26.388 2.381 -29.133 1.00 89.25 204 ALA A CA 1
ATOM 1567 C C . ALA A 1 204 ? 27.084 2.852 -27.853 1.00 89.25 204 ALA A C 1
ATOM 1569 O O . ALA A 1 204 ? 27.479 2.066 -26.993 1.00 89.25 204 ALA A O 1
ATOM 1570 N N . THR A 1 205 ? 27.204 4.165 -27.730 1.00 85.25 205 THR A N 1
ATOM 1571 C CA . THR A 1 205 ? 27.734 4.825 -26.542 1.00 85.25 205 THR A CA 1
ATOM 1572 C C . THR A 1 205 ? 26.666 4.945 -25.457 1.00 85.25 205 THR A C 1
ATOM 1574 O O . THR A 1 205 ? 25.468 5.031 -25.732 1.00 85.25 205 THR A O 1
ATOM 1577 N N . TYR A 1 206 ? 27.123 5.003 -24.206 1.00 79.69 206 TYR A N 1
ATOM 1578 C CA . TYR A 1 206 ? 26.262 5.216 -23.041 1.00 79.69 206 TYR A CA 1
ATOM 1579 C C . TYR A 1 206 ? 25.879 6.699 -22.844 1.00 79.69 206 TYR A C 1
ATOM 1581 O O . TYR A 1 206 ? 25.053 7.032 -21.998 1.00 79.69 206 TYR A O 1
ATOM 1589 N N . ALA A 1 207 ? 26.484 7.615 -23.608 1.00 74.50 207 ALA A N 1
ATOM 1590 C CA . ALA A 1 207 ? 26.264 9.047 -23.455 1.00 74.50 207 ALA A CA 1
ATOM 1591 C C . ALA A 1 207 ? 24.895 9.466 -24.014 1.00 74.50 207 ALA A C 1
ATOM 1593 O O . ALA A 1 207 ? 24.599 9.287 -25.198 1.00 74.50 207 ALA A O 1
ATOM 1594 N N . ALA A 1 208 ? 24.069 10.084 -23.168 1.00 64.56 208 ALA A N 1
ATOM 1595 C CA . ALA A 1 208 ? 22.821 10.694 -23.606 1.00 64.56 208 ALA A CA 1
ATOM 1596 C C . ALA A 1 208 ? 23.126 11.847 -24.578 1.00 64.56 208 ALA A C 1
ATOM 1598 O O . ALA A 1 208 ? 23.738 12.843 -24.204 1.00 64.56 208 ALA A O 1
ATOM 1599 N N . THR A 1 209 ? 22.700 11.713 -25.836 1.00 63.31 209 THR A N 1
ATOM 1600 C CA . THR A 1 209 ? 23.008 12.677 -26.914 1.00 63.31 209 THR A CA 1
ATOM 1601 C C . THR A 1 209 ? 21.929 13.771 -27.040 1.00 63.31 209 THR A C 1
ATOM 1603 O O . THR A 1 209 ? 21.821 14.440 -28.060 1.00 63.31 209 THR A O 1
ATOM 1606 N N . GLY A 1 210 ? 21.068 13.938 -26.026 1.00 67.44 210 GLY A N 1
ATOM 1607 C CA . GLY A 1 210 ? 19.918 14.860 -26.063 1.00 67.44 210 GLY A CA 1
ATOM 1608 C C . GLY A 1 210 ? 18.779 14.432 -27.004 1.00 67.44 210 GLY A C 1
ATOM 1609 O O . GLY A 1 210 ? 17.720 15.052 -27.013 1.00 67.44 210 GLY A O 1
ATOM 1610 N N . THR A 1 211 ? 18.970 13.352 -27.760 1.00 76.06 211 THR A N 1
ATOM 1611 C CA . THR A 1 211 ? 17.981 12.712 -28.632 1.00 76.06 211 THR A CA 1
ATOM 1612 C C . THR A 1 211 ? 17.509 11.389 -28.007 1.00 76.06 211 THR A C 1
ATOM 1614 O O . THR A 1 211 ? 18.207 10.823 -27.161 1.00 76.06 211 THR A O 1
ATOM 1617 N N . PRO A 1 212 ? 16.336 10.854 -28.401 1.00 76.06 212 PRO A N 1
ATOM 1618 C CA . PRO A 1 212 ? 15.851 9.559 -27.907 1.00 76.06 212 PRO A CA 1
ATOM 1619 C C . PRO A 1 212 ? 16.617 8.357 -28.489 1.00 76.06 212 PRO A C 1
ATOM 1621 O O . PRO A 1 212 ? 16.281 7.213 -28.188 1.00 76.06 212 PRO A O 1
ATOM 1624 N N . TYR A 1 213 ? 17.619 8.605 -29.337 1.00 84.81 213 TYR A N 1
ATOM 1625 C CA . TYR A 1 213 ? 18.349 7.588 -30.080 1.00 84.81 213 TYR A CA 1
ATOM 1626 C C . TYR A 1 213 ? 19.799 7.500 -29.587 1.00 84.81 213 TYR A C 1
ATOM 1628 O O . TYR A 1 213 ? 20.432 8.533 -29.359 1.00 84.81 213 TYR A O 1
ATOM 1636 N N . PRO A 1 214 ? 20.361 6.288 -29.444 1.00 87.62 214 PRO A N 1
ATOM 1637 C CA . PRO A 1 214 ? 21.753 6.122 -29.049 1.00 87.62 214 PRO A CA 1
ATOM 1638 C C . PRO A 1 214 ? 22.698 6.607 -30.156 1.00 87.62 214 PRO A C 1
ATOM 1640 O O . PRO A 1 214 ? 22.467 6.338 -31.337 1.00 87.62 214 PRO A O 1
ATOM 1643 N N . SER A 1 215 ? 23.796 7.262 -29.777 1.00 88.12 215 SER A N 1
ATOM 1644 C CA . SER A 1 215 ? 24.900 7.543 -30.699 1.00 88.12 215 SER A CA 1
ATOM 1645 C C . SER A 1 215 ? 25.782 6.310 -30.857 1.00 88.12 215 SER A C 1
ATOM 1647 O O . SER A 1 215 ? 26.237 5.739 -29.862 1.00 88.12 2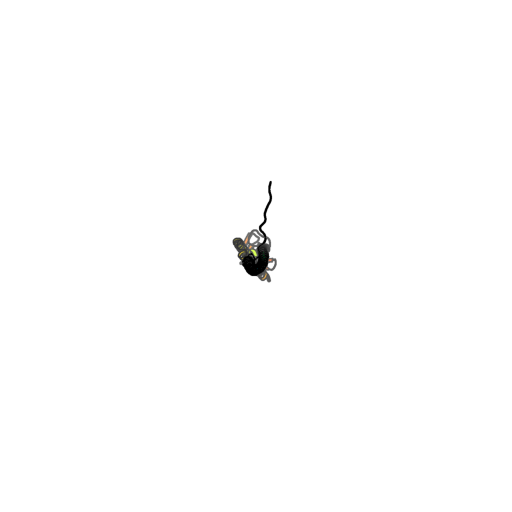15 SER A O 1
ATOM 1649 N N . VAL A 1 216 ? 26.015 5.899 -32.101 1.00 88.19 216 VAL A N 1
ATOM 1650 C CA . VAL A 1 216 ? 26.808 4.726 -32.471 1.00 88.19 216 VAL A CA 1
ATOM 1651 C C . VAL A 1 216 ? 28.109 5.178 -33.117 1.00 88.19 216 VAL A C 1
ATOM 1653 O O . VAL A 1 216 ? 28.107 5.985 -34.050 1.00 88.19 216 VAL A O 1
ATOM 1656 N N . LEU A 1 217 ? 29.212 4.621 -32.620 1.00 85.81 217 LEU A N 1
ATOM 1657 C CA . LEU A 1 217 ? 30.548 4.776 -33.181 1.00 85.81 217 LEU A CA 1
ATOM 1658 C C . LEU A 1 217 ? 30.836 3.608 -34.121 1.00 85.81 217 LEU A C 1
ATOM 1660 O O . LEU A 1 217 ? 30.640 2.450 -33.746 1.00 85.81 217 LEU A O 1
ATOM 1664 N N . ALA A 1 218 ? 31.297 3.922 -35.331 1.00 82.88 218 ALA A N 1
ATOM 1665 C CA . ALA A 1 218 ? 31.648 2.926 -36.337 1.00 82.88 218 ALA A CA 1
ATOM 1666 C C . ALA A 1 218 ? 32.763 1.993 -35.837 1.00 82.88 218 ALA A C 1
ATOM 1668 O O . ALA A 1 218 ? 33.720 2.451 -35.211 1.00 82.88 218 ALA A O 1
ATOM 1669 N N . LEU A 1 219 ? 32.673 0.701 -36.162 1.00 74.38 219 LEU A N 1
ATOM 1670 C CA . LEU A 1 219 ? 33.766 -0.255 -35.930 1.00 74.38 219 LEU A CA 1
ATOM 1671 C C . LEU A 1 219 ? 34.822 -0.252 -37.055 1.00 74.38 219 LEU A C 1
ATOM 1673 O O . LEU A 1 219 ? 35.806 -0.989 -36.967 1.00 74.38 219 LEU A O 1
ATOM 1677 N N . LYS A 1 220 ? 34.658 0.591 -38.083 1.00 56.44 220 LYS A N 1
ATOM 1678 C CA . LYS A 1 220 ? 35.655 0.861 -39.124 1.00 56.44 220 LYS A CA 1
ATOM 1679 C C . LYS A 1 220 ? 35.381 2.180 -39.840 1.00 56.44 220 LYS A C 1
ATOM 1681 O O . LYS A 1 220 ? 34.184 2.499 -40.023 1.00 56.44 220 LYS A O 1
#

Foldseek 3Di:
DDDDDDDDDDDDDDPPPVVVVVVVVVVVVVVVVVVVVVVVVVVVVVVVVVVVVVVVVVVVVVVVVVVVVVVVVVVVVVVVVVVVVVVVVVVVVVVVLVVLLVVLVVVLVVVCVPDQLACLVVPVVVSVVLVVVLVVCVVPSVVSNVSSVVSVVVVVVVVVQQVVWHKDWDWAAEQLPDIATFIWIGHPPWIWTAGPVNPFTFTFDSDDSVDSHTYGYGPD

Sequence (220 aa):
PFSLKAAGIGSLCLTSALAEGTVDAARNDLKKAVSELDSTKKEYLDLRKSLYKDINRLDDEALSLTKELRALEKEESQRATNLKILDRELDKSKTDVKYAIDLLNQYSKALVTRLHPAEGQLYNDTVKKIDQKALTLADDPKAELIERCQVLKIGLDRLGSIIGGHRFSGKALKNGSQTTDGTLLLAGPSVFFASTDNTFEGVATYAATGTPYPSVLALK

Secondary structure (DSSP, 8-state):
--------------SSTTHHHHHHHHHHHHHHHHHHHHHHHHHHHHHHHHHHHHHHHHHHHHHHHHHHHHHHHHHHHHHHHHHHHHHHHHHHHHHHHHHHHHHHHHHHHHHHHHS-GGGHHHHHHHHHHHHHHHHHTTT-HHHHHHHHHHHHHHHHHHHHHHTT-EEEEEEEEETTTEEEEEEEEEETTEEEEEETTSS-EEEE-SS--SSSS-EEEE--

pLDDT: mean 85.05, std 17.17, range [29.56, 97.94]

Radius of gyration: 58.53 Å; chains: 1; bounding box: 119×47×166 Å